Protein AF-A0A4Q0Y025-F1 (afdb_monomer)

Structure (mmCIF, N/CA/C/O backbone):
data_AF-A0A4Q0Y025-F1
#
_entry.id   AF-A0A4Q0Y025-F1
#
loop_
_atom_site.group_PDB
_atom_site.id
_atom_site.type_symbol
_atom_site.label_atom_id
_atom_site.label_alt_id
_atom_site.label_comp_id
_atom_site.label_asym_id
_atom_site.label_entity_id
_atom_site.label_seq_id
_atom_site.pdbx_PDB_ins_code
_atom_site.Cartn_x
_atom_site.Cartn_y
_atom_site.Cartn_z
_atom_site.occupancy
_atom_site.B_iso_or_equiv
_atom_site.auth_seq_id
_atom_site.auth_comp_id
_atom_site.auth_asym_id
_atom_site.auth_atom_id
_atom_site.pdbx_PDB_model_num
ATOM 1 N N . MET A 1 1 ? -7.630 -17.809 8.563 1.00 56.00 1 MET A N 1
ATOM 2 C CA . MET A 1 1 ? -7.027 -16.938 7.527 1.00 56.00 1 MET A CA 1
ATOM 3 C C . MET A 1 1 ? -6.961 -15.489 7.991 1.00 56.00 1 MET A C 1
ATOM 5 O O . MET A 1 1 ? -6.012 -14.802 7.654 1.00 56.00 1 MET A O 1
ATOM 9 N N . LEU A 1 2 ? -7.905 -15.050 8.826 1.00 65.50 2 LEU A N 1
ATOM 10 C CA . LEU A 1 2 ? -7.822 -13.798 9.572 1.00 65.50 2 LEU A CA 1
ATOM 11 C C . LEU A 1 2 ? -7.308 -14.093 10.988 1.00 65.50 2 LEU A C 1
ATOM 13 O O . LEU A 1 2 ? -7.718 -15.074 11.602 1.00 65.50 2 LEU A O 1
ATOM 17 N N . GLU A 1 3 ? -6.384 -13.278 11.501 1.00 69.81 3 GLU A N 1
ATOM 18 C CA . GLU A 1 3 ? -5.838 -13.456 12.857 1.00 69.81 3 GLU A CA 1
ATOM 19 C C . GLU A 1 3 ? -6.866 -13.120 13.945 1.00 69.81 3 GLU A C 1
ATOM 21 O O . GLU A 1 3 ? -6.663 -13.458 15.105 1.00 69.81 3 GLU A O 1
ATOM 26 N N . ILE A 1 4 ? -7.961 -12.445 13.615 1.00 68.19 4 ILE A N 1
ATOM 27 C CA . ILE A 1 4 ? -9.029 -12.141 14.563 1.00 68.19 4 ILE A CA 1
ATOM 28 C C . ILE A 1 4 ? -9.888 -13.409 14.699 1.00 68.19 4 ILE A C 1
ATOM 30 O O . ILE A 1 4 ? -10.658 -13.730 13.804 1.00 68.19 4 ILE A O 1
ATOM 34 N N . GLY A 1 5 ? -9.719 -14.171 15.782 1.00 63.09 5 GLY A N 1
ATOM 35 C CA . GLY A 1 5 ? -10.398 -15.453 16.014 1.00 63.09 5 GLY A CA 1
ATOM 36 C C . GLY A 1 5 ? -10.577 -15.754 17.505 1.00 63.09 5 GLY A C 1
ATOM 37 O O . GLY A 1 5 ? -10.017 -15.039 18.341 1.00 63.09 5 GLY A O 1
ATOM 38 N N . LYS A 1 6 ? -11.399 -16.774 17.820 1.00 55.12 6 LYS A N 1
ATOM 39 C CA . LYS A 1 6 ? -11.866 -17.121 19.181 1.00 55.12 6 LYS A CA 1
ATOM 40 C C . LYS A 1 6 ? -10.708 -17.105 20.195 1.00 55.12 6 LYS A C 1
ATOM 42 O O . LYS A 1 6 ? -9.623 -17.587 19.897 1.00 55.12 6 LYS A O 1
ATOM 47 N N . ASP A 1 7 ? -10.974 -16.504 21.355 1.00 65.75 7 ASP A N 1
ATOM 48 C CA . ASP A 1 7 ? -10.075 -16.304 22.510 1.00 65.75 7 ASP A CA 1
ATOM 49 C C . ASP A 1 7 ? -9.177 -15.052 22.498 1.00 65.75 7 ASP A C 1
ATOM 51 O O . ASP A 1 7 ? -8.454 -14.798 23.465 1.00 65.75 7 ASP A O 1
ATOM 55 N N . LYS A 1 8 ? -9.255 -14.199 21.468 1.00 80.50 8 LYS A N 1
ATOM 56 C CA . LYS A 1 8 ? -8.537 -12.912 21.456 1.00 80.50 8 LYS A CA 1
ATOM 57 C C . LYS A 1 8 ? -9.371 -11.782 22.058 1.00 80.50 8 LYS A C 1
ATOM 59 O O . LYS A 1 8 ? -10.561 -11.649 21.787 1.00 80.50 8 LYS A O 1
ATOM 64 N N . GLN A 1 9 ? -8.728 -10.927 22.856 1.00 86.00 9 GLN A N 1
ATOM 65 C CA . GLN A 1 9 ? -9.350 -9.693 23.336 1.00 86.00 9 GLN A CA 1
ATOM 66 C C . GLN A 1 9 ? -9.379 -8.668 22.201 1.00 86.00 9 GLN A C 1
ATOM 68 O O . GLN A 1 9 ? -8.329 -8.227 21.722 1.00 86.00 9 GLN A O 1
ATOM 73 N N . LEU A 1 10 ? -10.592 -8.325 21.772 1.00 93.88 10 LEU A N 1
ATOM 74 C CA . LEU A 1 10 ? -10.840 -7.343 20.726 1.00 93.88 10 LEU A CA 1
ATOM 75 C C . LEU A 1 10 ? -11.206 -6.002 21.346 1.00 93.88 10 LEU A C 1
ATOM 77 O O . LEU A 1 10 ? -11.889 -5.931 22.372 1.00 93.88 10 LEU A O 1
ATOM 81 N N . TYR A 1 11 ? -10.731 -4.951 20.700 1.00 96.19 11 TYR A N 1
ATOM 82 C CA . TYR A 1 11 ? -10.928 -3.573 21.096 1.00 96.19 11 TYR A CA 1
ATOM 83 C C . TYR A 1 11 ? -11.434 -2.772 19.902 1.00 96.19 11 TYR A C 1
ATOM 85 O O . TYR A 1 11 ? -11.237 -3.177 18.764 1.00 96.19 11 TYR A O 1
ATOM 93 N N . THR A 1 12 ? -12.039 -1.624 20.149 1.00 96.75 12 THR A N 1
ATOM 94 C CA . THR A 1 12 ? -12.354 -0.615 19.130 1.00 96.75 12 THR A CA 1
ATOM 95 C C . THR A 1 12 ? -12.202 0.770 19.740 1.00 96.75 12 THR A C 1
ATOM 97 O O . THR A 1 12 ? -11.895 0.888 20.927 1.00 96.75 12 THR A O 1
ATOM 100 N N . ILE A 1 13 ? -12.413 1.811 18.946 1.00 95.44 13 ILE A N 1
ATOM 101 C CA . ILE A 1 13 ? -12.433 3.192 19.414 1.00 95.44 13 ILE A CA 1
ATOM 102 C C . ILE A 1 13 ? -13.889 3.648 19.518 1.00 95.44 13 ILE A C 1
ATOM 104 O O . ILE A 1 13 ? -14.585 3.716 18.512 1.00 95.44 13 ILE A O 1
ATOM 108 N N . LYS A 1 14 ? -14.354 3.978 20.725 1.00 93.25 14 LYS A N 1
ATOM 109 C CA . LYS A 1 14 ? -15.629 4.688 20.932 1.00 93.25 14 LYS A CA 1
ATOM 110 C C . LYS A 1 14 ? -15.349 5.921 21.778 1.00 93.25 14 LYS A C 1
ATOM 112 O O . LYS A 1 14 ? -14.612 5.821 22.759 1.00 93.25 14 LYS A O 1
ATOM 117 N N . ASN A 1 15 ? -15.916 7.068 21.400 1.00 88.94 15 ASN A N 1
ATOM 118 C CA . ASN A 1 15 ? -15.679 8.355 22.069 1.00 88.94 15 ASN A CA 1
ATOM 119 C C . ASN A 1 15 ? -14.176 8.625 22.280 1.00 88.94 15 ASN A C 1
ATOM 121 O O . ASN A 1 15 ? -13.740 8.879 23.402 1.00 88.94 15 ASN A O 1
ATOM 125 N N . GLU A 1 16 ? -13.391 8.458 21.208 1.00 87.19 16 GLU A N 1
ATOM 126 C CA . GLU A 1 16 ? -11.939 8.701 21.183 1.00 87.19 16 GLU A CA 1
ATOM 127 C C . GLU A 1 16 ? -11.124 7.870 22.187 1.00 87.19 16 GLU A C 1
ATOM 129 O O . GLU A 1 16 ? -10.024 8.255 22.572 1.00 87.19 16 GLU A O 1
ATOM 134 N N . LYS A 1 17 ? -11.639 6.717 22.630 1.00 95.19 17 LYS A N 1
ATOM 135 C CA . LYS A 1 17 ? -10.930 5.821 23.551 1.00 95.19 17 LYS A CA 1
ATOM 136 C C . LYS A 1 17 ? -10.943 4.387 23.066 1.00 95.19 17 LYS A C 1
ATOM 138 O O . LYS A 1 17 ? -11.978 3.881 22.633 1.00 95.19 17 LYS A O 1
ATOM 143 N N . ILE A 1 18 ? -9.808 3.709 23.215 1.00 95.56 18 ILE A N 1
ATOM 144 C CA . ILE A 1 18 ? -9.700 2.271 22.994 1.00 95.56 18 ILE A CA 1
ATOM 145 C C . ILE A 1 18 ? -10.442 1.554 24.118 1.00 95.56 18 ILE A C 1
ATOM 147 O O . ILE A 1 18 ? -10.004 1.518 25.271 1.00 95.56 18 ILE A O 1
ATOM 151 N N . ILE A 1 19 ? -11.555 0.928 23.762 1.00 95.94 19 ILE A N 1
ATOM 152 C CA . ILE A 1 19 ? -12.384 0.142 24.668 1.00 95.94 19 ILE A CA 1
ATOM 153 C C . ILE A 1 19 ? -12.452 -1.305 24.199 1.00 95.94 19 ILE A C 1
ATOM 155 O O . ILE A 1 19 ? -12.257 -1.602 23.023 1.00 95.94 19 ILE A O 1
ATOM 159 N N . LYS A 1 20 ? -12.711 -2.225 25.126 1.00 95.69 20 LYS A N 1
ATOM 160 C CA . LYS A 1 20 ? -12.963 -3.627 24.786 1.00 95.69 20 LYS A CA 1
ATOM 161 C C . LYS A 1 20 ? -14.331 -3.740 24.101 1.00 95.69 20 LYS A C 1
ATOM 163 O O . LYS A 1 20 ? -15.263 -3.073 24.540 1.00 95.69 20 LYS A O 1
ATOM 168 N N . LEU A 1 21 ? -14.437 -4.587 23.076 1.00 95.06 21 LEU A N 1
ATOM 169 C CA . LEU A 1 21 ? -15.723 -4.888 22.440 1.00 95.06 21 LEU A CA 1
ATOM 170 C C . LEU A 1 21 ? -16.690 -5.548 23.431 1.00 95.06 21 LEU A C 1
ATOM 172 O O . LEU A 1 21 ? -16.280 -6.410 24.220 1.00 95.06 21 LEU A O 1
ATOM 176 N N . ASP A 1 22 ? -17.957 -5.144 23.362 1.00 93.50 22 ASP A N 1
ATOM 177 C CA . ASP A 1 22 ? -19.066 -5.805 24.049 1.00 93.50 22 ASP A CA 1
ATOM 178 C C . ASP A 1 22 ? -19.589 -7.016 23.249 1.00 93.50 22 ASP A C 1
ATOM 180 O O . ASP A 1 22 ? -19.071 -7.351 22.182 1.00 93.50 22 ASP A O 1
ATOM 184 N N . GLU A 1 23 ? -20.573 -7.738 23.790 1.00 91.31 23 GLU A N 1
ATOM 185 C CA . GLU A 1 23 ? -21.104 -8.951 23.150 1.00 91.31 23 GLU A CA 1
ATOM 186 C C . GLU A 1 23 ? -21.765 -8.667 21.795 1.00 91.31 23 GLU A C 1
ATOM 188 O O . GLU A 1 23 ? -21.561 -9.433 20.852 1.00 91.31 23 GLU A O 1
ATOM 193 N N . ASN A 1 24 ? -22.466 -7.538 21.666 1.00 91.50 24 ASN A N 1
ATOM 194 C CA . ASN A 1 24 ? -23.131 -7.152 20.423 1.00 91.50 24 ASN A CA 1
ATOM 195 C C . ASN A 1 24 ? -22.101 -6.825 19.334 1.00 91.50 24 ASN A C 1
ATOM 197 O O . ASN A 1 24 ? -22.197 -7.321 18.209 1.00 91.50 24 ASN A O 1
ATOM 201 N N . ASP A 1 25 ? -21.072 -6.045 19.677 1.00 92.88 25 ASP A N 1
ATOM 202 C CA . ASP A 1 25 ? -19.962 -5.743 18.775 1.00 92.88 25 ASP A CA 1
ATOM 203 C C . ASP A 1 25 ? -19.248 -7.031 18.325 1.00 92.88 25 ASP A C 1
ATOM 205 O O . ASP A 1 25 ? -18.896 -7.193 17.153 1.00 92.88 25 ASP A O 1
ATOM 209 N N . LEU A 1 26 ? -19.025 -7.972 19.250 1.00 91.94 26 LEU A N 1
ATOM 210 C CA . LEU A 1 26 ? -18.376 -9.248 18.946 1.00 91.94 26 LEU A CA 1
ATOM 211 C C . LEU A 1 26 ? -19.183 -10.083 17.949 1.00 91.94 26 LEU A C 1
ATOM 213 O O . LEU A 1 26 ? -18.583 -10.728 17.085 1.00 91.94 26 LEU A O 1
ATOM 217 N N . ASP A 1 27 ? -20.508 -10.088 18.051 1.00 89.94 27 ASP A N 1
ATOM 218 C CA . ASP A 1 27 ? -21.367 -10.805 17.111 1.00 89.94 27 ASP A CA 1
ATOM 219 C C . ASP A 1 27 ? -21.352 -10.163 15.719 1.00 89.94 27 ASP A C 1
ATOM 221 O O . ASP A 1 27 ? -21.157 -10.885 14.735 1.00 89.94 27 ASP A O 1
ATOM 225 N N . LYS A 1 28 ? -21.388 -8.823 15.633 1.00 90.50 28 LYS A N 1
ATOM 226 C CA . LYS A 1 28 ? -21.221 -8.091 14.361 1.00 90.50 28 LYS A CA 1
ATOM 227 C C . LYS A 1 28 ? -19.889 -8.438 13.686 1.00 90.50 28 LYS A C 1
ATOM 229 O O . LYS A 1 28 ? -19.837 -8.726 12.491 1.00 90.50 28 LYS A O 1
ATOM 234 N N . ILE A 1 29 ? -18.795 -8.497 14.450 1.00 91.75 29 ILE A N 1
ATOM 235 C CA . ILE A 1 29 ? -17.479 -8.868 13.907 1.00 91.75 29 ILE A CA 1
ATOM 236 C C . ILE A 1 29 ? -17.437 -10.316 13.422 1.00 91.75 29 ILE A C 1
ATOM 238 O O . ILE A 1 29 ? -16.873 -10.574 12.360 1.00 91.75 29 ILE A O 1
ATOM 242 N N . LYS A 1 30 ? -18.040 -11.271 14.137 1.00 90.19 30 LYS A N 1
ATOM 243 C CA . LYS A 1 30 ? -18.100 -12.668 13.665 1.00 90.19 30 LYS A CA 1
ATOM 244 C C . LYS A 1 30 ? -18.821 -12.778 12.324 1.00 90.19 30 LYS A C 1
ATOM 246 O O . LYS A 1 30 ? -18.371 -13.531 11.461 1.00 90.19 30 LYS A O 1
ATOM 251 N N . GLU A 1 31 ? -19.916 -12.043 12.152 1.00 89.56 31 GLU A N 1
ATOM 252 C CA . GLU A 1 31 ? -20.655 -12.006 10.893 1.00 89.56 31 GLU A CA 1
ATOM 253 C C . GLU A 1 31 ? -19.780 -11.482 9.750 1.00 89.56 31 GLU A C 1
ATOM 255 O O . GLU A 1 31 ? -19.661 -12.130 8.708 1.00 89.56 31 GLU A O 1
ATOM 260 N N . ILE A 1 32 ? -19.085 -10.369 9.981 1.00 90.38 32 ILE A N 1
ATOM 261 C CA . ILE A 1 32 ? -18.198 -9.760 8.988 1.00 90.38 32 ILE A CA 1
ATOM 262 C C . ILE A 1 32 ? -17.055 -10.697 8.610 1.00 90.38 32 ILE A C 1
ATOM 264 O O . ILE A 1 32 ? -16.809 -10.930 7.427 1.00 90.38 32 ILE A O 1
ATOM 268 N N . LEU A 1 33 ? -16.378 -11.285 9.598 1.00 90.44 33 LEU A N 1
ATOM 269 C CA . LEU A 1 33 ? -15.285 -12.226 9.355 1.00 90.44 33 LEU A CA 1
ATOM 270 C C . LEU A 1 33 ? -15.759 -13.433 8.537 1.00 90.44 33 LEU A C 1
ATOM 272 O O . LEU A 1 33 ? -15.054 -13.858 7.625 1.00 90.44 33 LEU A O 1
ATOM 276 N N . LYS A 1 34 ? -16.972 -13.939 8.794 1.00 90.19 34 LYS A N 1
ATOM 277 C CA . LYS A 1 34 ? -17.570 -15.022 8.002 1.00 90.19 34 LYS A CA 1
ATOM 278 C C . LYS A 1 34 ? -17.776 -14.612 6.541 1.00 90.19 34 LYS A C 1
ATOM 280 O O . LYS A 1 34 ? -17.520 -15.413 5.646 1.00 90.19 34 LYS A O 1
ATOM 285 N N . LYS A 1 35 ? -18.218 -13.379 6.278 1.00 89.81 35 LYS A N 1
ATOM 286 C CA . LYS A 1 35 ? -18.385 -12.859 4.909 1.00 89.81 35 LYS A CA 1
ATOM 287 C C . LYS A 1 35 ? -17.043 -12.704 4.196 1.00 89.81 35 LYS A C 1
ATOM 289 O O . LYS A 1 35 ? -16.918 -13.148 3.057 1.00 89.81 35 LYS A O 1
ATOM 294 N N . PHE A 1 36 ? -16.022 -12.191 4.887 1.00 89.38 36 PHE A N 1
ATOM 295 C CA . PHE A 1 36 ? -14.653 -12.167 4.366 1.00 89.38 36 PHE A CA 1
ATOM 296 C C . PHE A 1 36 ? -14.146 -13.565 4.012 1.00 89.38 36 PHE A C 1
ATOM 298 O O . PHE A 1 36 ? -13.565 -13.743 2.947 1.00 89.38 36 PHE A O 1
ATOM 305 N N . GLU A 1 37 ? -14.351 -14.556 4.882 1.00 89.25 37 GLU A N 1
ATOM 306 C CA . GLU A 1 37 ? -13.925 -15.936 4.626 1.00 89.25 37 GLU A CA 1
ATOM 307 C C . GLU A 1 37 ? -14.607 -16.530 3.390 1.00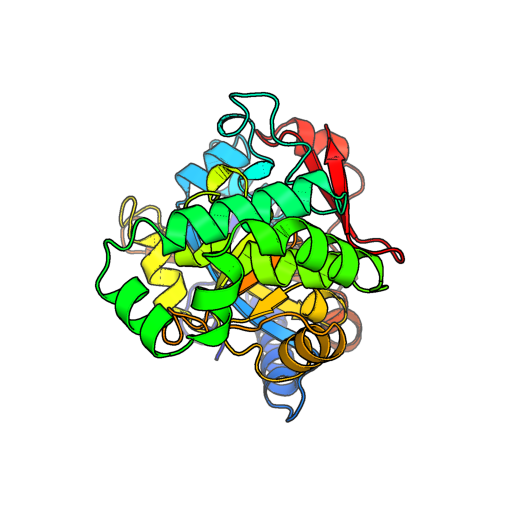 89.25 37 GLU A C 1
ATOM 309 O O . GLU A 1 37 ? -13.934 -17.161 2.577 1.00 89.25 37 GLU A O 1
ATOM 314 N N . ILE A 1 38 ? -15.912 -16.289 3.217 1.00 90.00 38 ILE A N 1
ATOM 315 C CA . ILE A 1 38 ? -16.660 -16.723 2.030 1.00 90.00 38 ILE A CA 1
ATOM 316 C C . ILE A 1 38 ? -16.075 -16.080 0.769 1.00 90.00 38 ILE A C 1
ATOM 318 O O . ILE A 1 38 ? -15.723 -16.795 -0.168 1.00 90.00 38 ILE A O 1
ATOM 322 N N . GLU A 1 39 ? -15.931 -14.757 0.748 1.00 89.25 39 GLU A N 1
ATOM 323 C CA . GLU A 1 39 ? -15.446 -14.027 -0.427 1.00 89.25 39 GLU A CA 1
ATOM 324 C C . GLU A 1 39 ? -14.002 -14.409 -0.783 1.00 89.25 39 GLU A C 1
ATOM 326 O O . GLU A 1 39 ? -13.695 -14.688 -1.938 1.00 89.25 39 GLU A O 1
ATOM 331 N N . LEU A 1 40 ? -13.126 -14.542 0.215 1.00 87.69 40 LEU A N 1
ATOM 332 C CA . LEU A 1 40 ? -11.735 -14.961 0.025 1.00 87.69 40 LEU A CA 1
ATOM 333 C C . LEU A 1 40 ? -11.579 -16.419 -0.427 1.00 87.69 40 LEU A C 1
ATOM 335 O O . LEU A 1 40 ? -10.521 -16.778 -0.943 1.00 87.69 40 LEU A O 1
ATOM 339 N N . SER A 1 41 ? -12.591 -17.262 -0.204 1.00 87.44 41 SER A N 1
ATOM 340 C CA . SER A 1 41 ? -12.579 -18.673 -0.614 1.00 87.44 41 SER A CA 1
ATOM 341 C C . SER A 1 41 ? -12.978 -18.897 -2.076 1.00 87.44 41 SER A C 1
ATOM 343 O O . SER A 1 41 ? -12.848 -20.016 -2.576 1.00 87.44 41 SER A O 1
ATOM 345 N N . GLN A 1 42 ? -13.461 -17.859 -2.764 1.00 87.12 42 GLN A N 1
ATOM 346 C CA . GLN A 1 42 ? -13.825 -17.947 -4.175 1.00 87.12 42 GLN A CA 1
ATOM 347 C C . GLN A 1 42 ? -12.596 -18.204 -5.057 1.00 87.12 42 GLN A C 1
ATOM 349 O O . GLN A 1 42 ? -11.475 -17.835 -4.718 1.00 87.12 42 GLN A O 1
ATOM 354 N N . GLU A 1 43 ? -12.807 -18.806 -6.232 1.00 81.38 43 GLU A N 1
ATOM 355 C CA . GLU A 1 43 ? -11.728 -19.082 -7.195 1.00 81.38 43 GLU A CA 1
ATOM 356 C C . GLU A 1 43 ? -11.075 -17.791 -7.722 1.00 81.38 43 GLU A C 1
ATOM 358 O O . GLU A 1 43 ? -9.868 -17.742 -7.950 1.00 81.38 43 GLU A O 1
ATOM 363 N N . ASN A 1 44 ? -11.873 -16.730 -7.880 1.00 77.62 44 ASN A N 1
ATOM 364 C CA . ASN A 1 44 ? -11.436 -15.411 -8.333 1.00 77.62 44 ASN A CA 1
ATOM 365 C C . ASN A 1 44 ? -11.983 -14.327 -7.394 1.00 77.62 44 ASN A C 1
ATOM 367 O O . ASN A 1 44 ? -12.907 -13.607 -7.782 1.00 77.62 44 ASN A O 1
ATOM 371 N N . PRO A 1 45 ? -11.438 -14.210 -6.172 1.00 81.81 45 PRO A N 1
ATOM 372 C CA . PRO A 1 45 ? -11.992 -13.328 -5.156 1.00 81.81 45 PRO A CA 1
ATOM 373 C C . PRO A 1 45 ? -11.943 -11.870 -5.628 1.00 81.81 45 PRO A C 1
ATOM 375 O O . PRO A 1 45 ? -10.961 -11.421 -6.237 1.00 81.81 45 PRO A O 1
ATOM 378 N N . ALA A 1 46 ? -13.011 -11.115 -5.366 1.00 84.56 46 ALA A N 1
ATOM 379 C CA . ALA A 1 46 ? -13.069 -9.691 -5.691 1.00 84.56 46 ALA A CA 1
ATOM 380 C C . ALA A 1 46 ? -12.204 -8.844 -4.747 1.00 84.56 46 ALA A C 1
ATOM 382 O O . ALA A 1 46 ? -11.878 -7.699 -5.078 1.00 84.56 46 ALA A O 1
ATOM 383 N N . LEU A 1 47 ? -11.797 -9.425 -3.614 1.00 88.94 47 LEU A N 1
ATOM 384 C CA . LEU A 1 47 ? -10.964 -8.793 -2.605 1.00 88.94 47 LEU A CA 1
ATOM 385 C C . LEU A 1 47 ? -9.694 -9.583 -2.299 1.00 88.94 47 LEU A C 1
ATOM 387 O O . LEU A 1 47 ? -9.591 -10.790 -2.513 1.00 88.94 47 LEU A O 1
ATOM 391 N N . LYS A 1 48 ? -8.716 -8.878 -1.740 1.00 88.50 48 LYS A N 1
ATOM 392 C CA . LYS A 1 48 ? -7.453 -9.443 -1.289 1.00 88.50 48 LYS A CA 1
ATOM 393 C C . LYS A 1 48 ? -7.137 -8.968 0.115 1.00 88.50 48 LYS A C 1
ATOM 395 O O . LYS A 1 48 ? -7.125 -7.766 0.358 1.00 88.50 48 LYS A O 1
ATOM 400 N N . PHE A 1 49 ? -6.849 -9.906 1.015 1.00 91.25 49 PHE A N 1
ATOM 401 C CA . PHE A 1 49 ? -6.427 -9.597 2.378 1.00 91.25 49 PHE A CA 1
ATOM 402 C C . PHE A 1 49 ? -4.906 -9.552 2.479 1.00 91.25 49 PHE A C 1
ATOM 404 O O . PHE A 1 49 ? -4.208 -10.404 1.925 1.00 91.25 49 PHE A O 1
ATOM 411 N N . LEU A 1 50 ? -4.392 -8.542 3.167 1.00 92.44 50 LEU A N 1
ATOM 412 C CA . LEU A 1 50 ? -2.981 -8.200 3.174 1.00 92.44 50 LEU A CA 1
ATOM 413 C C . LEU A 1 50 ? -2.577 -7.644 4.549 1.00 92.44 50 LEU A C 1
ATOM 415 O O . LEU A 1 50 ? -3.398 -7.202 5.357 1.00 92.44 50 LEU A O 1
ATOM 419 N N . TYR A 1 51 ? -1.275 -7.681 4.817 1.00 93.88 51 TYR A N 1
ATOM 420 C CA . TYR A 1 51 ? -0.698 -7.291 6.097 1.00 93.88 51 TYR A CA 1
ATOM 421 C C . TYR A 1 51 ? 0.479 -6.346 5.918 1.00 93.88 51 TYR A C 1
ATOM 423 O O . TYR A 1 51 ? 1.287 -6.499 5.001 1.00 93.88 51 TYR A O 1
ATOM 431 N N . ARG A 1 52 ? 0.645 -5.420 6.858 1.00 92.75 52 ARG A N 1
ATOM 432 C CA . ARG A 1 52 ? 1.822 -4.549 6.922 1.00 92.75 52 ARG A CA 1
ATOM 433 C C . ARG A 1 52 ? 2.276 -4.395 8.356 1.00 92.75 52 ARG A C 1
ATOM 435 O O . ARG A 1 52 ? 1.495 -3.982 9.205 1.00 92.75 52 ARG A O 1
ATOM 442 N N . GLY A 1 53 ? 3.526 -4.752 8.623 1.00 92.12 53 GLY A N 1
ATOM 443 C CA . GLY A 1 53 ? 4.160 -4.451 9.898 1.00 92.12 53 GLY A CA 1
ATOM 444 C C . GLY A 1 53 ? 4.822 -3.088 9.841 1.00 92.12 53 GLY A C 1
ATOM 445 O O . GLY A 1 53 ? 5.464 -2.759 8.846 1.00 92.12 53 GLY A O 1
ATOM 446 N N . GLU A 1 54 ? 4.678 -2.316 10.907 1.00 90.31 54 GLU A N 1
ATOM 447 C CA . GLU A 1 54 ? 5.303 -1.005 11.036 1.00 90.31 54 GLU A CA 1
ATOM 448 C C . GLU A 1 54 ? 5.638 -0.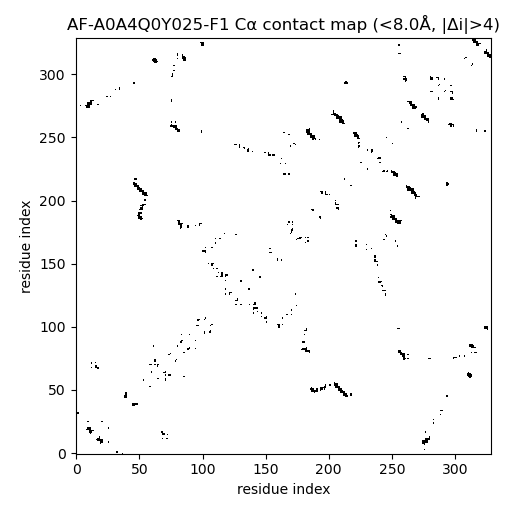737 12.508 1.00 90.31 54 GLU A C 1
ATOM 450 O O . GLU A 1 54 ? 5.220 -1.463 13.419 1.00 90.31 54 GLU A O 1
ATOM 455 N N . ASN A 1 55 ? 6.437 0.296 12.737 1.00 89.19 55 ASN A N 1
ATOM 456 C CA . ASN A 1 55 ? 6.751 0.777 14.070 1.00 89.19 55 ASN A CA 1
ATOM 457 C C . ASN A 1 55 ? 5.704 1.789 14.561 1.00 89.19 55 ASN A C 1
ATOM 459 O O . ASN A 1 55 ? 5.414 2.772 13.879 1.00 89.19 55 ASN A O 1
ATOM 463 N N . LEU A 1 56 ? 5.191 1.589 15.778 1.00 91.44 56 LEU A N 1
ATOM 464 C CA . LEU A 1 56 ? 4.196 2.481 16.376 1.00 91.44 56 LEU A CA 1
ATOM 465 C C . LEU A 1 56 ? 4.687 3.931 16.502 1.00 91.44 56 LEU A C 1
ATOM 467 O O . LEU A 1 56 ? 3.934 4.850 16.202 1.00 91.44 56 LEU A O 1
ATOM 471 N N . GLU A 1 57 ? 5.931 4.149 16.928 1.00 90.56 57 GLU A N 1
ATOM 472 C CA . GLU A 1 57 ? 6.481 5.501 17.112 1.00 90.56 57 GLU A CA 1
ATOM 473 C C . GLU A 1 57 ? 6.650 6.226 15.775 1.00 90.56 57 GLU A C 1
ATOM 475 O O . GLU A 1 57 ? 6.419 7.429 15.685 1.00 90.56 57 GLU A O 1
ATOM 480 N N . LYS A 1 58 ? 6.958 5.492 14.701 1.00 89.44 58 LYS A N 1
ATOM 481 C CA . LYS A 1 58 ? 6.959 6.053 13.346 1.00 89.44 58 LYS A CA 1
ATOM 482 C C . LYS A 1 58 ? 5.555 6.481 12.914 1.00 89.44 58 LYS A C 1
ATOM 484 O O . LYS A 1 58 ? 5.414 7.552 12.333 1.00 89.44 58 LYS A O 1
ATOM 489 N N . ILE A 1 59 ? 4.521 5.688 13.212 1.00 93.00 59 ILE A N 1
ATOM 490 C CA . ILE A 1 59 ? 3.129 6.076 12.927 1.00 93.00 59 ILE A CA 1
ATOM 491 C C . ILE A 1 59 ? 2.704 7.287 13.759 1.00 93.00 59 ILE A C 1
ATOM 493 O O . ILE A 1 59 ? 2.171 8.234 13.189 1.00 93.00 59 ILE A O 1
ATOM 497 N N . LYS A 1 60 ? 3.001 7.306 15.064 1.00 94.00 60 LYS A N 1
ATOM 498 C CA . LYS A 1 60 ? 2.761 8.473 15.929 1.00 94.00 60 LYS A CA 1
ATOM 499 C C . LYS A 1 60 ? 3.423 9.731 15.385 1.00 94.00 60 LYS A C 1
ATOM 501 O O . LYS A 1 60 ? 2.793 10.775 15.278 1.00 94.00 60 LYS A O 1
ATOM 506 N N . SER A 1 61 ? 4.686 9.610 14.979 1.00 92.88 61 SER A N 1
ATOM 507 C CA . SER A 1 61 ? 5.431 10.711 14.378 1.00 92.88 61 SER A CA 1
ATOM 508 C C . SER A 1 61 ? 4.781 11.191 13.081 1.00 92.88 61 SER A C 1
ATOM 510 O O . SER A 1 61 ? 4.595 12.391 12.923 1.00 92.88 61 SER A O 1
ATOM 512 N N . LYS A 1 62 ? 4.365 10.291 12.181 1.00 93.44 62 LYS A N 1
ATOM 513 C CA . LYS A 1 62 ? 3.639 10.661 10.953 1.00 93.44 62 LYS A CA 1
ATOM 514 C C . LYS A 1 62 ? 2.320 11.380 11.242 1.00 93.44 62 LYS A C 1
ATOM 516 O O . LYS A 1 62 ? 2.023 12.378 10.599 1.00 93.44 62 LYS A O 1
ATOM 521 N N . LEU A 1 63 ? 1.553 10.898 12.215 1.00 95.25 63 LEU A N 1
ATOM 522 C CA . LEU A 1 63 ? 0.228 11.425 12.562 1.00 95.25 63 LEU A CA 1
ATOM 523 C C . LEU A 1 63 ? 0.261 12.598 13.550 1.00 95.25 63 LEU A C 1
ATOM 525 O O . LEU A 1 63 ? -0.799 13.115 13.901 1.00 95.25 63 LEU A O 1
ATOM 529 N N . ASN A 1 64 ? 1.461 13.011 13.975 1.00 95.62 64 ASN A N 1
ATOM 530 C CA . ASN A 1 64 ? 1.672 14.027 15.002 1.00 95.62 64 ASN A CA 1
ATOM 531 C C . ASN A 1 64 ? 0.809 13.765 16.251 1.00 95.62 64 ASN A C 1
ATOM 533 O O . ASN A 1 64 ? 0.071 14.630 16.711 1.00 95.62 64 ASN A O 1
ATOM 537 N N . SER A 1 65 ? 0.845 12.528 16.747 1.00 94.75 65 SER A N 1
ATOM 538 C CA . SER A 1 65 ? 0.009 12.074 17.856 1.00 94.75 65 SER A CA 1
ATOM 539 C C . SER A 1 65 ? 0.851 11.635 19.049 1.00 94.75 65 SER A C 1
ATOM 541 O O . SER A 1 65 ? 1.949 11.089 18.907 1.00 94.75 65 SER A O 1
ATOM 543 N N . SER A 1 66 ? 0.324 11.860 20.253 1.00 89.75 66 SER A N 1
ATOM 544 C CA . SER A 1 66 ? 1.035 11.560 21.508 1.00 89.75 66 SER A CA 1
ATOM 545 C C . SER A 1 66 ? 0.516 10.292 22.197 1.00 89.75 66 SER A C 1
ATOM 547 O O . SER A 1 66 ? 1.292 9.527 22.780 1.00 89.75 66 SER A O 1
ATOM 549 N N . GLY A 1 67 ? -0.790 10.029 22.087 1.00 92.50 67 GLY A N 1
ATOM 550 C CA . GLY A 1 67 ? -1.483 8.905 22.722 1.00 92.50 67 GLY A CA 1
ATOM 551 C C . GLY A 1 67 ? -1.872 7.794 21.747 1.00 92.50 67 GLY A C 1
ATOM 552 O O . GLY A 1 67 ? -2.006 8.019 20.547 1.00 92.50 67 GLY A O 1
ATOM 553 N N . LEU A 1 68 ? -2.082 6.574 22.258 1.00 93.44 68 LEU A N 1
ATOM 554 C CA . LEU A 1 68 ? -2.538 5.440 21.439 1.00 93.44 68 LEU A CA 1
ATOM 555 C C . LEU A 1 68 ? -3.929 5.678 20.849 1.00 93.44 68 LEU A C 1
ATOM 557 O O . LEU A 1 68 ? -4.138 5.378 19.678 1.00 93.44 68 LEU A O 1
ATOM 561 N N . ASP A 1 69 ? -4.851 6.210 21.653 1.00 95.00 69 ASP A N 1
ATOM 562 C CA . ASP A 1 69 ? -6.238 6.415 21.237 1.00 95.00 69 ASP A CA 1
ATOM 563 C C . ASP A 1 69 ? -6.316 7.377 20.043 1.00 95.00 69 ASP A C 1
ATOM 565 O O . ASP A 1 69 ? -6.816 7.009 18.982 1.00 95.00 69 ASP A O 1
ATOM 569 N N . GLU A 1 70 ? -5.697 8.553 20.181 1.00 95.44 70 GLU A N 1
ATOM 570 C CA . GLU A 1 70 ? -5.561 9.556 19.119 1.00 95.44 70 GLU A CA 1
ATOM 571 C C . GLU A 1 70 ? -4.879 8.973 17.872 1.00 95.44 70 GLU A C 1
ATOM 573 O O . GLU A 1 70 ? -5.354 9.146 16.751 1.00 95.44 70 GLU A O 1
ATOM 578 N N . THR A 1 71 ? -3.779 8.233 18.064 1.00 95.94 71 THR A N 1
ATOM 579 C CA . THR A 1 71 ? -3.025 7.619 16.961 1.00 95.94 71 THR A CA 1
ATOM 580 C C . THR A 1 71 ? -3.908 6.689 16.146 1.00 95.94 71 THR A C 1
ATOM 582 O O . THR A 1 71 ? -3.945 6.794 14.924 1.00 95.94 71 THR A O 1
ATOM 585 N N . PHE A 1 72 ? -4.612 5.762 16.797 1.00 96.00 72 PHE A N 1
ATOM 586 C CA . PHE A 1 72 ? -5.425 4.797 16.067 1.00 96.00 72 PHE A CA 1
ATOM 587 C C . PHE A 1 72 ? -6.711 5.413 15.525 1.00 96.00 72 PHE A C 1
ATOM 589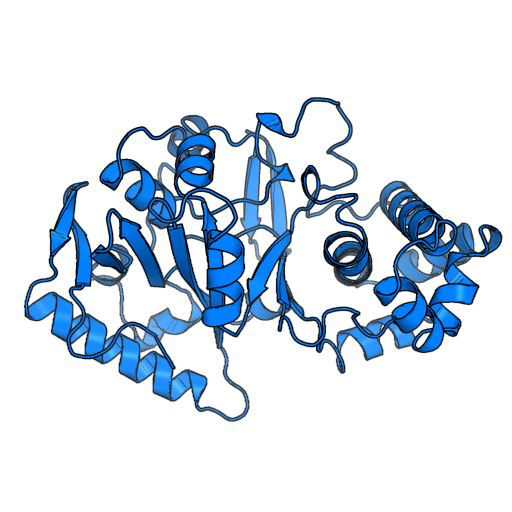 O O . PHE A 1 72 ? -7.148 4.995 14.458 1.00 96.00 72 PHE A O 1
ATOM 596 N N . TYR A 1 73 ? -7.267 6.437 16.177 1.00 94.75 73 TYR A N 1
ATOM 597 C CA . TYR A 1 73 ? -8.372 7.204 15.607 1.00 94.75 73 TYR A CA 1
ATOM 598 C C . TYR A 1 73 ? -7.945 7.842 14.282 1.00 94.75 73 TYR A C 1
ATOM 600 O O . TYR A 1 73 ? -8.553 7.575 13.247 1.00 94.75 73 TYR A O 1
ATOM 608 N N . LYS A 1 74 ? -6.812 8.558 14.277 1.00 95.44 74 LYS A N 1
ATOM 609 C CA . LYS A 1 74 ? -6.222 9.135 13.060 1.00 95.44 74 LYS A CA 1
ATOM 610 C C . LYS A 1 74 ? -5.854 8.068 12.022 1.00 95.44 74 LYS A C 1
ATOM 612 O O . LYS A 1 74 ? -6.049 8.298 10.836 1.00 95.44 74 LYS A O 1
ATOM 617 N N . VAL A 1 75 ? -5.380 6.881 12.417 1.00 95.81 75 VAL A N 1
ATOM 618 C CA . VAL A 1 75 ? -5.168 5.756 11.480 1.00 95.81 75 VAL A CA 1
ATOM 619 C C . VAL A 1 75 ? -6.474 5.336 10.810 1.00 95.81 75 VAL A C 1
ATOM 621 O O . VAL A 1 75 ? -6.496 5.188 9.594 1.00 95.81 75 VAL A O 1
ATOM 624 N N . PHE A 1 76 ? -7.547 5.107 11.571 1.00 95.69 76 PHE A N 1
ATOM 625 C CA . PHE A 1 76 ? -8.812 4.635 11.000 1.00 95.69 76 PHE A CA 1
ATOM 626 C C . PHE A 1 76 ? -9.578 5.721 10.258 1.00 95.69 76 PHE A C 1
ATOM 628 O O . PHE A 1 76 ? -10.431 5.384 9.447 1.00 95.69 76 PHE A O 1
ATOM 635 N N . LYS A 1 77 ? -9.272 6.995 10.513 1.00 94.38 77 LYS A N 1
ATOM 636 C CA . LYS A 1 77 ? -9.891 8.129 9.832 1.00 94.38 77 LYS A CA 1
ATOM 637 C C . LYS A 1 77 ? -9.105 8.600 8.618 1.00 94.38 77 LYS A C 1
ATOM 639 O O . LYS A 1 77 ? -9.691 8.868 7.585 1.00 94.38 77 LYS A O 1
ATOM 644 N N . LEU A 1 78 ? -7.780 8.652 8.697 1.00 94.56 78 LEU A N 1
ATOM 645 C CA . LEU A 1 78 ? -6.934 9.171 7.623 1.00 94.56 78 LEU A CA 1
ATOM 646 C C . LEU A 1 78 ? -6.263 8.045 6.828 1.00 94.56 78 LEU A C 1
ATOM 648 O O . LEU A 1 78 ? -5.982 8.214 5.646 1.00 94.56 78 LEU A O 1
ATOM 652 N N . GLY A 1 79 ? -5.972 6.899 7.434 1.00 94.00 79 GLY A N 1
ATOM 653 C CA . GLY A 1 79 ? -5.156 5.850 6.822 1.00 94.00 79 GLY A CA 1
ATOM 654 C C . GLY A 1 79 ? -3.650 6.145 6.859 1.00 94.00 79 GLY A C 1
ATOM 655 O O . GLY A 1 79 ? -3.195 7.146 7.421 1.00 94.00 79 GLY A O 1
ATOM 656 N N . GLU A 1 80 ? -2.844 5.263 6.262 1.00 91.75 80 GLU A N 1
ATOM 657 C CA . GLU A 1 80 ? -1.379 5.400 6.206 1.00 91.75 80 GLU A CA 1
ATOM 658 C C . GLU A 1 80 ? -0.932 5.906 4.832 1.00 91.75 80 GLU A C 1
ATOM 660 O O . GLU A 1 80 ? -1.324 5.354 3.805 1.00 91.75 80 GLU A O 1
ATOM 665 N N . LYS A 1 81 ? -0.066 6.925 4.803 1.00 91.31 81 LYS A N 1
ATOM 666 C CA . LYS A 1 81 ? 0.496 7.458 3.557 1.00 91.31 81 LYS A CA 1
ATOM 667 C C . LYS A 1 81 ? 1.936 6.976 3.326 1.00 91.31 81 LYS A C 1
ATOM 669 O O . LYS A 1 81 ? 2.655 6.676 4.296 1.00 91.31 81 LYS A O 1
ATOM 674 N N . PRO A 1 82 ? 2.381 6.916 2.054 1.00 88.62 82 PRO A N 1
ATOM 675 C CA . PRO A 1 82 ? 3.765 6.611 1.705 1.00 88.62 82 PRO A CA 1
ATOM 676 C C . PRO A 1 82 ? 4.770 7.564 2.358 1.00 88.62 82 PRO A C 1
ATOM 678 O O . PRO A 1 82 ? 4.443 8.694 2.720 1.00 88.62 82 PRO A O 1
ATOM 681 N N . ASN A 1 83 ? 6.020 7.117 2.502 1.00 84.12 83 ASN A N 1
ATOM 682 C CA . ASN A 1 83 ? 7.067 7.946 3.111 1.00 84.12 83 ASN A CA 1
ATOM 683 C C . ASN A 1 83 ? 7.407 9.180 2.265 1.00 84.12 83 ASN A C 1
ATOM 685 O O . ASN A 1 83 ? 7.881 10.155 2.837 1.00 84.12 83 ASN A O 1
ATOM 689 N N . SER A 1 84 ? 7.140 9.166 0.953 1.00 84.94 84 SER A N 1
ATOM 690 C CA . SER A 1 84 ? 7.317 10.333 0.078 1.00 84.94 84 SER A CA 1
ATOM 691 C C . SER A 1 84 ? 6.484 11.547 0.507 1.00 84.94 84 SER A C 1
ATOM 693 O O . SER A 1 84 ? 6.858 12.676 0.202 1.00 84.94 84 SER A O 1
ATOM 695 N N . LEU A 1 85 ? 5.391 11.320 1.243 1.00 87.12 85 LEU A N 1
ATOM 696 C CA . LEU A 1 85 ? 4.488 12.367 1.722 1.00 87.12 85 LEU A CA 1
ATOM 697 C C . LEU A 1 85 ? 4.778 12.832 3.155 1.00 87.12 85 LEU A C 1
ATOM 699 O O . LEU A 1 85 ? 4.002 13.574 3.747 1.00 87.12 85 LEU A O 1
ATOM 703 N N . PHE A 1 86 ? 5.860 12.361 3.770 1.00 84.94 86 PHE A N 1
ATOM 704 C CA . PHE A 1 86 ? 6.211 12.724 5.140 1.00 84.94 86 PHE A CA 1
ATOM 705 C C . PHE A 1 86 ? 7.146 13.945 5.162 1.00 84.94 86 PHE A C 1
ATOM 707 O O . PHE A 1 86 ? 8.106 14.012 4.406 1.00 84.94 86 PHE A O 1
ATOM 714 N N . ILE A 1 87 ? 6.936 14.913 6.058 1.00 76.38 87 ILE A N 1
ATOM 715 C CA . ILE A 1 87 ? 7.716 16.171 6.053 1.00 76.38 87 ILE A CA 1
ATOM 716 C C . ILE A 1 87 ? 9.228 15.929 6.228 1.00 76.38 87 ILE A C 1
ATOM 718 O O . ILE A 1 87 ? 10.050 16.612 5.618 1.00 76.38 87 ILE A O 1
ATOM 722 N N . SER A 1 88 ? 9.633 14.929 7.019 1.00 65.12 88 SER A N 1
ATOM 723 C CA . SER A 1 88 ? 11.062 14.683 7.280 1.00 65.12 88 SER A CA 1
ATOM 724 C C . SER A 1 88 ? 11.835 14.039 6.114 1.00 65.12 88 SER A C 1
ATOM 726 O O . SER A 1 88 ? 13.063 14.156 6.083 1.00 65.12 88 SER A O 1
ATOM 728 N N . SER A 1 89 ? 11.159 13.411 5.140 1.00 57.59 89 SER A N 1
ATOM 729 C CA . SER A 1 89 ? 11.794 12.896 3.910 1.00 57.59 89 SER A CA 1
ATOM 730 C C . SER A 1 89 ? 12.037 13.998 2.869 1.00 57.59 89 SER A C 1
ATOM 732 O O . SER A 1 89 ? 12.801 13.802 1.924 1.00 57.59 89 SER A O 1
ATOM 734 N N . ASN A 1 90 ? 11.483 15.196 3.081 1.00 53.25 90 ASN A N 1
ATOM 735 C CA . ASN A 1 90 ? 11.430 16.292 2.114 1.00 53.25 90 ASN A CA 1
ATOM 736 C C . ASN A 1 90 ? 12.632 17.258 2.154 1.00 53.25 90 ASN A C 1
ATOM 738 O O . ASN A 1 90 ? 12.516 18.418 1.767 1.00 53.25 90 ASN A O 1
ATOM 742 N N . LYS A 1 91 ? 13.816 16.816 2.600 1.00 51.00 91 LYS A N 1
ATOM 743 C CA . LYS A 1 91 ? 14.973 17.719 2.776 1.00 51.00 91 LYS A CA 1
ATOM 744 C C . LYS A 1 91 ? 15.558 18.313 1.484 1.00 51.00 91 LYS A C 1
ATOM 746 O O . LYS A 1 91 ? 16.414 19.177 1.597 1.00 51.00 91 LYS A O 1
ATOM 751 N N . ASN A 1 92 ? 15.122 17.903 0.288 1.00 48.81 92 ASN A N 1
ATOM 752 C CA . ASN A 1 92 ? 15.579 18.466 -0.990 1.00 48.81 92 ASN A CA 1
ATOM 753 C C . ASN A 1 92 ? 14.451 18.428 -2.040 1.00 48.81 92 ASN A C 1
ATOM 755 O O . ASN A 1 92 ? 13.902 17.350 -2.268 1.00 48.81 92 ASN A O 1
ATOM 759 N N . ASN A 1 93 ? 14.185 19.568 -2.699 1.00 44.50 93 ASN A N 1
ATOM 760 C CA . ASN A 1 93 ? 13.194 19.903 -3.754 1.00 44.50 93 ASN A CA 1
ATOM 761 C C . ASN A 1 93 ? 13.109 18.953 -4.987 1.00 44.50 93 ASN A C 1
ATOM 763 O O . ASN A 1 93 ? 13.026 19.400 -6.122 1.00 44.50 93 ASN A O 1
ATOM 767 N N . SER A 1 94 ? 13.159 17.634 -4.806 1.00 49.94 94 SER A N 1
ATOM 768 C CA . SER A 1 94 ? 13.259 16.622 -5.875 1.00 49.94 94 SER A CA 1
ATOM 769 C C . SER A 1 94 ? 12.094 15.624 -5.890 1.00 49.94 94 SER A C 1
ATOM 771 O O . SER A 1 94 ? 12.212 14.562 -6.499 1.00 49.94 94 SER A O 1
ATOM 773 N N . ASN A 1 95 ? 10.990 15.925 -5.196 1.00 61.09 95 ASN A N 1
ATOM 774 C CA . ASN A 1 95 ? 9.865 14.995 -5.046 1.00 61.09 95 ASN A CA 1
ATOM 775 C C . ASN A 1 95 ? 8.797 15.096 -6.143 1.00 61.09 95 ASN A C 1
ATOM 777 O O . ASN A 1 95 ? 7.983 14.184 -6.249 1.00 61.09 95 ASN A O 1
ATOM 781 N N . GLU A 1 96 ? 8.828 16.114 -7.010 1.00 67.50 96 GLU A N 1
ATOM 782 C CA . GLU A 1 96 ? 7.896 16.194 -8.148 1.00 67.50 96 GLU A CA 1
ATOM 783 C C . GLU A 1 96 ? 8.069 15.028 -9.131 1.00 67.50 96 GLU A C 1
ATOM 785 O O . GLU A 1 96 ? 7.092 14.495 -9.656 1.00 67.50 96 GLU A O 1
ATOM 790 N N . LEU A 1 97 ? 9.311 14.573 -9.323 1.00 75.31 97 LEU A N 1
ATOM 791 C CA . LEU A 1 97 ? 9.613 13.473 -10.236 1.00 75.31 97 LEU A CA 1
ATOM 792 C C . LEU A 1 97 ? 8.957 12.158 -9.791 1.00 75.31 97 LEU A C 1
ATOM 794 O O . LEU A 1 97 ? 8.456 11.403 -10.615 1.00 75.31 97 LEU A O 1
ATOM 798 N N . TYR A 1 98 ? 8.900 11.916 -8.479 1.00 80.94 98 TYR A N 1
ATOM 799 C CA . TYR A 1 98 ? 8.360 10.687 -7.891 1.00 80.94 98 TYR A CA 1
ATOM 800 C C . TYR A 1 98 ? 6.918 10.821 -7.412 1.00 80.94 98 TYR A C 1
ATOM 802 O O . TYR A 1 98 ? 6.470 10.009 -6.601 1.00 80.94 98 TYR A O 1
ATOM 810 N N . ARG A 1 99 ? 6.166 11.815 -7.895 1.00 88.19 99 ARG A N 1
ATOM 811 C CA . ARG A 1 99 ? 4.734 11.874 -7.590 1.00 88.19 99 ARG A CA 1
ATOM 812 C C . ARG A 1 99 ? 4.025 10.627 -8.105 1.00 88.19 99 ARG A C 1
ATOM 814 O O . ARG A 1 99 ? 4.400 10.031 -9.127 1.00 88.19 99 ARG A O 1
ATOM 821 N N . VAL A 1 100 ? 2.962 10.250 -7.400 1.00 87.81 100 VAL A N 1
ATOM 822 C CA . VAL A 1 100 ? 2.173 9.053 -7.721 1.00 87.81 100 VAL A CA 1
ATOM 823 C C . VAL A 1 100 ? 1.607 9.091 -9.146 1.00 87.81 100 VAL A C 1
ATOM 825 O O . VAL A 1 100 ? 1.521 8.053 -9.795 1.00 87.81 100 VAL A O 1
ATOM 828 N N . ASP A 1 101 ? 1.334 10.281 -9.673 1.00 89.38 101 ASP A N 1
ATOM 829 C CA . ASP A 1 101 ? 0.685 10.569 -10.955 1.00 89.38 101 ASP A CA 1
ATOM 830 C C . ASP A 1 101 ? 1.642 11.098 -12.042 1.00 89.38 101 ASP A C 1
ATOM 832 O O . ASP A 1 101 ? 1.271 11.146 -13.213 1.00 89.38 101 ASP A O 1
ATOM 836 N N . CYS A 1 102 ? 2.899 11.412 -11.708 1.00 90.06 102 CYS A N 1
ATOM 837 C CA . CYS A 1 102 ? 3.884 11.891 -12.684 1.00 90.06 102 CYS A CA 1
ATOM 838 C C . CYS A 1 102 ? 4.276 10.790 -13.686 1.00 90.06 102 CYS A C 1
ATOM 840 O O . CYS A 1 102 ? 4.672 9.700 -13.276 1.00 90.06 102 CYS A O 1
ATOM 842 N N . VAL A 1 103 ? 4.169 11.059 -14.992 1.00 92.44 103 VAL A N 1
ATOM 843 C CA . VAL A 1 103 ? 4.509 10.130 -16.095 1.00 92.44 103 VAL A CA 1
ATOM 844 C C . VAL A 1 103 ? 5.248 10.846 -17.238 1.00 92.44 103 VAL A C 1
ATOM 846 O O . VAL A 1 103 ? 5.010 10.563 -18.412 1.00 92.44 103 VAL A O 1
ATOM 849 N N . ASN A 1 104 ? 6.099 11.818 -16.901 1.00 93.25 104 ASN A N 1
ATOM 850 C CA . ASN A 1 104 ? 6.918 12.543 -17.877 1.00 93.25 104 ASN A CA 1
ATOM 851 C C . ASN A 1 104 ? 8.201 11.773 -18.249 1.00 93.25 104 ASN A C 1
ATOM 853 O O . ASN A 1 104 ? 8.599 10.825 -17.570 1.00 93.25 104 ASN A O 1
ATOM 857 N N . ASP A 1 105 ? 8.856 12.193 -19.331 1.00 95.44 105 ASP A N 1
ATOM 858 C CA . ASP A 1 105 ? 10.058 11.530 -19.853 1.00 95.44 105 ASP A CA 1
ATOM 859 C C . ASP A 1 105 ? 11.231 11.581 -18.864 1.00 95.44 105 ASP A C 1
ATOM 861 O O . ASP A 1 105 ? 11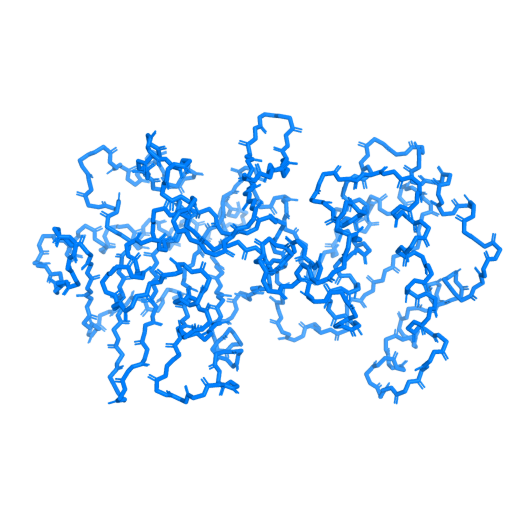.967 10.602 -18.730 1.00 95.44 105 ASP A O 1
ATOM 865 N N . ASP A 1 106 ? 11.367 12.679 -18.113 1.00 94.12 106 ASP A N 1
ATOM 866 C CA . ASP A 1 106 ? 12.404 12.835 -17.086 1.00 94.12 106 ASP A CA 1
ATOM 867 C C . ASP A 1 106 ? 12.300 11.754 -16.001 1.00 94.12 106 ASP A C 1
ATOM 869 O O . ASP A 1 106 ? 13.317 11.216 -15.555 1.00 94.12 106 ASP A O 1
ATOM 873 N N . MET A 1 107 ? 11.078 11.388 -15.601 1.00 92.56 107 MET A N 1
ATOM 874 C CA . MET A 1 107 ? 10.835 10.327 -14.623 1.00 92.56 107 MET A CA 1
ATOM 875 C C . MET A 1 107 ? 11.295 8.974 -15.163 1.00 92.56 107 MET A C 1
ATOM 877 O O . MET A 1 107 ? 11.980 8.224 -14.469 1.00 92.56 107 MET A O 1
ATOM 881 N N . PHE A 1 108 ? 10.976 8.660 -16.419 1.00 95.56 108 PHE A N 1
ATOM 882 C CA . PHE A 1 108 ? 11.400 7.401 -17.032 1.00 95.56 108 PHE A CA 1
ATOM 883 C C . PHE A 1 108 ? 12.911 7.341 -17.263 1.00 95.56 108 PHE A C 1
ATOM 885 O O . PHE A 1 108 ? 13.520 6.293 -17.040 1.00 95.56 108 PHE A O 1
ATOM 892 N N . ARG A 1 109 ? 13.535 8.469 -17.611 1.00 96.62 109 ARG A N 1
ATOM 893 C CA . ARG A 1 109 ? 14.992 8.592 -17.706 1.00 96.62 109 ARG A CA 1
ATOM 894 C C . ARG A 1 109 ? 15.668 8.338 -16.361 1.00 96.62 109 ARG A C 1
ATOM 896 O O . ARG A 1 109 ? 16.647 7.595 -16.294 1.00 96.62 109 ARG A O 1
ATOM 903 N N . ASP A 1 110 ? 15.149 8.916 -15.279 1.00 93.19 110 ASP A N 1
ATOM 904 C CA . ASP A 1 110 ? 15.679 8.678 -13.935 1.00 93.19 110 ASP A CA 1
ATOM 905 C C . ASP A 1 110 ? 15.482 7.223 -13.484 1.00 93.19 110 ASP A C 1
ATOM 907 O O . ASP A 1 110 ? 16.428 6.614 -12.979 1.00 93.19 110 ASP A O 1
ATOM 911 N N . ILE A 1 111 ? 14.308 6.628 -13.740 1.00 93.94 111 ILE A N 1
ATOM 912 C CA . ILE A 1 111 ? 14.062 5.200 -13.489 1.00 93.94 111 ILE A CA 1
ATOM 913 C C . ILE A 1 111 ? 15.123 4.349 -14.194 1.00 93.94 111 ILE A C 1
ATOM 915 O O . ILE A 1 111 ? 15.768 3.526 -13.539 1.00 93.94 111 ILE A O 1
ATOM 919 N N . PHE A 1 112 ? 15.347 4.570 -15.494 1.00 96.88 112 PHE A N 1
ATOM 920 C CA . PHE A 1 112 ? 16.343 3.828 -16.268 1.00 96.88 112 PHE A CA 1
ATOM 921 C C . PHE A 1 112 ? 17.738 3.964 -15.653 1.00 96.88 112 PHE A C 1
ATOM 923 O O . PHE A 1 112 ? 18.381 2.963 -15.339 1.00 96.88 112 PHE A O 1
ATOM 930 N N . ASN A 1 113 ? 18.180 5.199 -15.398 1.00 94.81 113 ASN A N 1
ATOM 931 C CA . ASN A 1 113 ? 19.495 5.483 -14.823 1.00 94.81 113 ASN A CA 1
ATOM 932 C C . ASN A 1 113 ? 19.690 4.823 -13.450 1.00 94.81 113 ASN A C 1
ATOM 934 O O . ASN A 1 113 ? 20.785 4.362 -13.119 1.00 94.81 113 ASN A O 1
ATOM 938 N N . LYS A 1 114 ? 18.636 4.743 -12.631 1.00 92.25 114 LYS A N 1
ATOM 939 C CA . LYS A 1 114 ? 18.698 4.070 -11.328 1.00 92.25 114 LYS A CA 1
ATOM 940 C C . LYS A 1 114 ? 18.796 2.562 -11.451 1.00 92.25 114 LYS A C 1
ATOM 942 O O . LYS A 1 114 ? 19.574 1.963 -10.707 1.00 92.25 114 LYS A O 1
ATOM 947 N N . ILE A 1 115 ? 18.057 1.960 -12.380 1.00 93.25 115 ILE A N 1
ATOM 948 C CA . ILE A 1 115 ? 18.166 0.528 -12.671 1.00 93.25 115 ILE A CA 1
ATOM 949 C C . ILE A 1 115 ? 19.576 0.221 -13.181 1.00 93.25 115 ILE A C 1
ATOM 951 O O . ILE A 1 115 ? 20.250 -0.630 -12.603 1.00 93.25 115 ILE A O 1
ATOM 955 N N . ASN A 1 116 ? 20.061 0.977 -14.169 1.00 94.81 116 ASN A N 1
ATOM 956 C CA . ASN A 1 116 ? 21.423 0.877 -14.692 1.00 94.81 116 ASN A CA 1
ATOM 957 C C . ASN A 1 116 ? 22.464 0.923 -13.561 1.00 94.81 116 ASN A C 1
ATOM 959 O O . ASN A 1 116 ? 23.285 0.019 -13.418 1.00 94.81 116 ASN A O 1
ATOM 963 N N . LYS A 1 117 ? 22.368 1.918 -12.670 1.00 91.81 117 LYS A N 1
ATOM 964 C CA . LYS A 1 117 ? 23.281 2.062 -11.530 1.00 91.81 117 LYS A CA 1
ATOM 965 C C . LYS A 1 117 ? 23.250 0.861 -10.577 1.00 91.81 117 LYS A C 1
ATOM 967 O O . LYS A 1 117 ? 24.307 0.493 -10.062 1.00 91.81 117 LYS A O 1
ATOM 972 N N . ILE A 1 118 ? 22.082 0.270 -10.308 1.00 89.38 118 ILE A N 1
ATOM 973 C CA . ILE A 1 118 ? 21.973 -0.954 -9.491 1.00 89.38 118 ILE A CA 1
ATOM 974 C C . ILE A 1 118 ? 22.704 -2.104 -10.182 1.00 89.38 118 ILE A C 1
ATOM 976 O O . ILE A 1 118 ? 23.505 -2.787 -9.545 1.00 89.38 118 ILE A O 1
ATOM 980 N N . LEU A 1 119 ? 22.438 -2.293 -11.475 1.00 90.31 119 LEU A N 1
ATOM 981 C CA . LEU A 1 119 ? 22.966 -3.402 -12.264 1.00 90.31 119 LEU A CA 1
ATOM 982 C C . LEU A 1 119 ? 24.469 -3.285 -12.538 1.00 90.31 119 LEU A C 1
ATOM 984 O O . LEU A 1 119 ? 25.124 -4.307 -12.663 1.00 90.31 119 LEU A O 1
ATOM 988 N N . ILE A 1 120 ? 25.041 -2.079 -12.601 1.00 88.56 120 ILE A N 1
ATOM 989 C CA . ILE A 1 120 ? 26.496 -1.889 -12.738 1.00 88.56 120 ILE A CA 1
ATOM 990 C C . ILE A 1 120 ? 27.216 -2.130 -11.404 1.00 88.56 120 ILE A C 1
ATOM 992 O O . ILE A 1 120 ? 28.285 -2.737 -11.372 1.00 88.56 120 ILE A O 1
ATOM 996 N N . ASN A 1 121 ? 26.645 -1.677 -10.284 1.00 81.62 121 ASN A N 1
ATOM 997 C CA . ASN A 1 121 ? 27.276 -1.774 -8.961 1.00 81.62 121 ASN A CA 1
ATOM 998 C C . ASN A 1 121 ? 27.019 -3.132 -8.277 1.00 81.62 121 ASN A C 1
ATOM 1000 O O . ASN A 1 121 ? 26.730 -3.191 -7.075 1.00 81.62 121 ASN A O 1
ATOM 1004 N N . GLU A 1 122 ? 27.108 -4.226 -9.042 1.00 74.00 122 GLU A N 1
ATOM 1005 C CA . GLU A 1 122 ? 26.797 -5.590 -8.607 1.00 74.00 122 GLU A CA 1
ATOM 1006 C C . GLU A 1 122 ? 27.561 -5.996 -7.340 1.00 74.00 122 GLU A C 1
ATOM 1008 O O . GLU A 1 122 ? 28.713 -6.431 -7.379 1.00 74.00 122 GLU A O 1
ATOM 1013 N N . SER A 1 123 ? 26.905 -5.907 -6.186 1.00 72.19 123 SER A N 1
ATOM 1014 C CA . SER A 1 123 ? 27.576 -6.133 -4.900 1.00 72.19 123 SER A CA 1
ATOM 1015 C C . SER A 1 123 ? 26.984 -7.288 -4.101 1.00 72.19 123 SER A C 1
ATOM 1017 O O . SER A 1 123 ? 27.708 -7.952 -3.357 1.00 72.19 123 SER A O 1
ATOM 1019 N N . THR A 1 124 ? 25.693 -7.595 -4.261 1.00 81.44 124 THR A N 1
ATOM 1020 C CA . THR A 1 124 ? 25.022 -8.580 -3.400 1.00 81.44 124 THR A CA 1
ATOM 1021 C C . THR A 1 124 ? 24.841 -9.942 -4.088 1.00 81.44 124 THR A C 1
ATOM 1023 O O . THR A 1 124 ? 24.484 -9.999 -5.267 1.00 81.44 124 THR A O 1
ATOM 1026 N N . PRO A 1 125 ? 25.003 -11.074 -3.367 1.00 82.88 125 PRO A N 1
ATOM 1027 C CA . PRO A 1 125 ? 24.733 -12.409 -3.915 1.00 82.88 125 PRO A CA 1
ATOM 1028 C C . PRO A 1 125 ? 23.305 -12.576 -4.444 1.00 82.88 125 PRO A C 1
ATOM 1030 O O . PRO A 1 125 ? 23.066 -13.330 -5.385 1.00 82.88 125 PRO A O 1
ATOM 1033 N N . LYS A 1 126 ? 22.345 -11.866 -3.838 1.00 81.88 126 LYS A N 1
ATOM 1034 C CA . LYS A 1 126 ? 20.959 -11.868 -4.299 1.00 81.88 126 LYS A CA 1
ATOM 1035 C C . LYS A 1 126 ? 20.853 -11.215 -5.680 1.00 81.88 126 LYS A C 1
ATOM 1037 O O . LYS A 1 126 ? 20.328 -11.854 -6.584 1.00 81.88 126 LYS A O 1
ATOM 1042 N N . LEU A 1 127 ? 21.404 -10.012 -5.860 1.00 83.81 127 LEU A N 1
ATOM 1043 C CA . LEU A 1 127 ? 21.377 -9.306 -7.143 1.00 83.81 127 LEU A CA 1
ATOM 1044 C C . LEU A 1 127 ? 22.059 -10.113 -8.258 1.00 83.81 127 LEU A C 1
ATOM 1046 O O . LEU A 1 127 ? 21.493 -10.242 -9.337 1.00 83.81 127 LEU A O 1
ATOM 1050 N N . LYS A 1 128 ? 23.194 -10.766 -7.972 1.00 87.12 128 LYS A N 1
ATOM 1051 C CA . LYS A 1 128 ? 23.850 -11.678 -8.931 1.00 87.12 128 LYS A CA 1
ATOM 1052 C C . LYS A 1 128 ? 22.910 -12.785 -9.408 1.00 87.12 128 LYS A C 1
ATOM 1054 O O . LYS A 1 128 ? 22.725 -12.985 -10.603 1.00 87.12 128 LYS A O 1
ATOM 1059 N N . LYS A 1 129 ? 22.224 -13.445 -8.470 1.00 87.19 129 LYS A N 1
ATOM 1060 C CA . LYS A 1 129 ? 21.220 -14.461 -8.800 1.00 87.19 129 LYS A CA 1
ATOM 1061 C C . LYS A 1 129 ? 20.038 -13.882 -9.582 1.00 87.19 129 LYS A C 1
ATOM 1063 O O . LYS A 1 129 ? 19.454 -14.579 -10.407 1.00 87.19 129 LYS A O 1
ATOM 1068 N N . PHE A 1 130 ? 19.629 -12.642 -9.320 1.00 86.88 130 PHE A N 1
ATOM 1069 C CA . PHE A 1 130 ? 18.606 -11.982 -10.131 1.00 86.88 130 PHE A CA 1
ATOM 1070 C C . PHE A 1 130 ? 19.073 -11.800 -11.574 1.00 86.88 130 PHE A C 1
ATOM 1072 O O . PHE A 1 130 ? 18.329 -12.179 -12.473 1.00 86.88 130 PHE A O 1
ATOM 1079 N N . ILE A 1 131 ? 20.289 -11.297 -11.782 1.00 89.19 131 ILE A N 1
ATOM 1080 C CA . ILE A 1 131 ? 20.877 -11.066 -13.108 1.00 89.19 131 ILE A CA 1
ATOM 1081 C C . ILE A 1 131 ? 20.952 -12.374 -13.901 1.00 89.19 131 ILE A C 1
ATOM 1083 O O . ILE A 1 131 ? 20.452 -12.450 -15.021 1.00 89.19 131 ILE A O 1
ATOM 1087 N N . GLU A 1 132 ? 21.443 -13.453 -13.283 1.00 89.50 132 GLU A N 1
ATOM 1088 C CA . GLU A 1 132 ? 21.490 -14.790 -13.900 1.00 89.50 132 GLU A CA 1
ATOM 1089 C C . GLU A 1 132 ? 20.120 -15.265 -14.413 1.00 89.50 132 GLU A C 1
ATOM 1091 O O . GLU A 1 132 ? 20.035 -15.942 -15.439 1.00 89.50 132 GLU A O 1
ATOM 1096 N N . ASN A 1 133 ? 19.044 -14.905 -13.706 1.00 88.62 133 ASN A N 1
ATOM 1097 C CA . ASN A 1 133 ? 17.673 -15.281 -14.048 1.00 88.62 133 ASN A CA 1
ATOM 1098 C C . ASN A 1 133 ? 16.964 -14.275 -14.973 1.00 88.62 133 ASN A C 1
ATOM 1100 O O . ASN A 1 133 ? 15.845 -14.558 -15.402 1.00 88.62 133 ASN A O 1
ATOM 1104 N N . ASN A 1 134 ? 17.565 -13.116 -15.257 1.00 90.19 134 ASN A N 1
ATOM 1105 C CA . ASN A 1 134 ? 16.942 -12.003 -15.977 1.00 90.19 134 ASN A CA 1
ATOM 1106 C C . ASN A 1 134 ? 17.918 -11.344 -16.969 1.00 90.19 134 ASN A C 1
ATOM 1108 O O . ASN A 1 134 ? 18.027 -10.122 -17.008 1.00 90.19 134 ASN A O 1
ATOM 1112 N N . LYS A 1 135 ? 18.618 -12.150 -17.776 1.00 93.81 135 LYS A N 1
ATOM 1113 C CA . LYS A 1 135 ? 19.672 -11.670 -18.691 1.00 93.81 135 LYS A CA 1
ATOM 1114 C C . LYS A 1 135 ? 19.219 -10.564 -19.645 1.00 93.81 135 LYS A C 1
ATOM 1116 O O . LYS A 1 135 ? 19.896 -9.561 -19.754 1.00 93.81 135 LYS A O 1
ATOM 1121 N N . GLU A 1 136 ? 18.047 -10.711 -20.258 1.00 94.38 136 GLU A N 1
ATOM 1122 C CA . GLU A 1 136 ? 17.495 -9.699 -21.174 1.00 94.38 136 GLU A CA 1
ATOM 1123 C C . GLU A 1 136 ? 17.271 -8.348 -20.473 1.00 94.38 136 GLU A C 1
ATOM 1125 O O . GLU A 1 136 ? 17.567 -7.293 -21.023 1.00 94.38 136 GLU A O 1
ATOM 1130 N N . PHE A 1 137 ? 16.779 -8.378 -19.230 1.00 93.88 137 PHE A N 1
ATOM 1131 C CA . PHE A 1 137 ? 16.603 -7.170 -18.425 1.00 93.88 137 PHE A CA 1
ATOM 1132 C C . PHE A 1 137 ? 17.954 -6.540 -18.068 1.00 93.88 137 PHE A C 1
ATOM 1134 O O . PHE A 1 137 ? 18.097 -5.323 -18.129 1.00 93.88 137 PHE A O 1
ATOM 1141 N N . ASP A 1 138 ? 18.933 -7.369 -17.701 1.00 94.50 138 ASP A N 1
ATOM 1142 C CA . ASP A 1 138 ? 20.287 -6.930 -17.369 1.00 94.50 138 ASP A CA 1
ATOM 1143 C C . ASP A 1 138 ? 20.988 -6.264 -18.561 1.00 94.50 138 ASP A C 1
ATOM 1145 O O . ASP A 1 138 ? 21.453 -5.133 -18.447 1.00 94.50 138 ASP A O 1
ATOM 1149 N N . GLU A 1 139 ? 21.006 -6.940 -19.710 1.00 96.06 139 GLU A N 1
ATOM 1150 C CA . GLU A 1 139 ? 21.620 -6.464 -20.953 1.00 96.06 139 GLU A CA 1
ATOM 1151 C C . GLU A 1 139 ? 20.996 -5.140 -21.408 1.00 96.06 139 GLU A C 1
ATOM 1153 O O . GLU A 1 139 ? 21.717 -4.185 -21.691 1.00 96.06 139 GLU A O 1
ATOM 1158 N N . TYR A 1 140 ? 19.663 -5.048 -21.399 1.00 97.94 140 TYR A N 1
ATOM 1159 C CA . TYR A 1 140 ? 18.953 -3.852 -21.847 1.00 97.94 140 TYR A CA 1
ATOM 1160 C C . TYR A 1 140 ? 19.233 -2.629 -20.969 1.00 97.94 140 TYR A C 1
ATOM 1162 O O . TYR A 1 140 ? 19.547 -1.562 -21.488 1.00 97.94 140 TYR A O 1
ATOM 1170 N N . PHE A 1 141 ? 19.142 -2.769 -19.641 1.00 96.88 141 PHE A N 1
ATOM 1171 C CA . PHE A 1 141 ? 19.307 -1.632 -18.732 1.00 96.88 141 PHE A CA 1
ATOM 1172 C C . PHE A 1 141 ? 20.768 -1.282 -18.429 1.00 96.88 141 PHE A C 1
ATOM 1174 O O . PHE A 1 141 ? 21.017 -0.191 -17.920 1.00 96.88 141 PHE A O 1
ATOM 1181 N N . LYS A 1 142 ? 21.742 -2.159 -18.705 1.00 95.69 142 LYS A N 1
ATOM 1182 C CA . LYS A 1 142 ? 23.175 -1.822 -18.590 1.00 95.69 142 LYS A CA 1
ATOM 1183 C C . LYS A 1 142 ? 23.675 -0.940 -19.730 1.00 95.69 142 LYS A C 1
ATOM 1185 O O . LYS A 1 142 ? 24.626 -0.185 -19.525 1.00 95.69 142 LYS A O 1
ATOM 1190 N N . ASP A 1 143 ? 23.036 -1.017 -20.888 1.00 97.19 143 ASP A N 1
ATOM 1191 C CA . ASP A 1 143 ? 23.375 -0.211 -22.052 1.00 97.19 143 ASP A CA 1
ATOM 1192 C C . ASP A 1 143 ? 22.634 1.136 -22.018 1.00 97.19 143 ASP A C 1
ATOM 1194 O O . ASP A 1 143 ? 21.409 1.199 -22.120 1.00 97.19 143 ASP A O 1
ATOM 1198 N N . LEU A 1 144 ? 23.384 2.227 -21.836 1.00 96.88 144 LEU A N 1
ATOM 1199 C CA . LEU A 1 144 ? 22.827 3.581 -21.755 1.00 96.88 144 LEU A CA 1
ATOM 1200 C C . LEU A 1 144 ? 22.256 4.070 -23.094 1.00 96.88 144 LEU A C 1
ATOM 1202 O O . LEU A 1 144 ? 21.428 4.982 -23.084 1.00 96.88 144 LEU A O 1
ATOM 1206 N N . ASP A 1 145 ? 22.629 3.456 -24.219 1.00 97.38 145 ASP A N 1
ATOM 1207 C CA . ASP A 1 145 ? 22.088 3.818 -25.532 1.00 97.38 145 ASP A CA 1
ATOM 1208 C C . ASP A 1 145 ? 20.600 3.426 -25.661 1.00 97.38 145 ASP A C 1
ATOM 1210 O O . ASP A 1 145 ? 19.864 4.007 -26.460 1.00 97.38 145 ASP A O 1
ATOM 1214 N N . ASN A 1 146 ? 20.106 2.519 -24.806 1.00 98.31 146 ASN A N 1
ATOM 1215 C CA . ASN A 1 146 ? 18.700 2.097 -24.778 1.00 98.31 146 ASN A CA 1
ATOM 1216 C C . ASN A 1 146 ? 17.754 3.088 -24.075 1.00 98.31 146 ASN A C 1
ATOM 1218 O O . ASN A 1 146 ? 16.548 2.838 -24.027 1.00 98.31 146 ASN A O 1
ATOM 1222 N N . ILE A 1 147 ? 18.246 4.202 -23.518 1.00 98.25 147 ILE A N 1
ATOM 1223 C CA . ILE A 1 147 ? 17.392 5.154 -22.785 1.00 98.25 147 ILE A CA 1
ATOM 1224 C C . ILE A 1 147 ? 16.301 5.752 -23.682 1.00 98.25 147 ILE A C 1
ATOM 1226 O O . ILE A 1 147 ? 15.142 5.813 -23.271 1.00 98.25 147 ILE A O 1
ATOM 1230 N N . GLU A 1 148 ? 16.649 6.197 -24.892 1.00 98.00 148 GLU A N 1
ATOM 1231 C CA . GLU A 1 148 ? 15.661 6.814 -25.790 1.00 98.00 148 GLU A CA 1
ATOM 1232 C C . GLU A 1 148 ? 14.648 5.783 -26.295 1.00 98.00 148 GLU A C 1
ATOM 1234 O O . GLU A 1 148 ? 13.451 6.058 -26.297 1.00 98.00 148 GLU A O 1
ATOM 1239 N N . ASP A 1 149 ? 15.103 4.566 -26.617 1.00 98.12 149 ASP A N 1
ATOM 1240 C CA . ASP A 1 149 ? 14.227 3.444 -26.981 1.00 98.12 149 ASP A CA 1
ATOM 1241 C C . ASP A 1 149 ? 13.240 3.108 -25.847 1.00 98.12 149 ASP A C 1
ATOM 1243 O O . ASP A 1 149 ? 12.048 2.900 -26.088 1.00 98.12 149 ASP A O 1
ATOM 1247 N N . PHE A 1 150 ? 13.704 3.115 -24.593 1.00 98.19 150 PHE A N 1
ATOM 1248 C CA . PHE A 1 150 ? 12.862 2.888 -23.419 1.00 98.19 150 PHE A CA 1
ATOM 1249 C C . PHE A 1 150 ? 11.761 3.946 -23.291 1.00 98.19 150 PHE A C 1
ATOM 1251 O O . PHE A 1 150 ? 10.586 3.607 -23.110 1.00 98.19 150 PHE A O 1
ATOM 1258 N N . ILE A 1 151 ? 12.130 5.223 -23.404 1.00 97.81 151 ILE A N 1
ATOM 1259 C CA . ILE A 1 151 ? 11.198 6.350 -23.301 1.00 97.81 151 ILE A CA 1
ATOM 1260 C C . ILE A 1 151 ? 10.203 6.331 -24.467 1.00 97.81 151 ILE A C 1
ATOM 1262 O O . ILE A 1 151 ? 9.000 6.465 -24.240 1.00 97.81 151 ILE A O 1
ATOM 1266 N N . GLU A 1 152 ? 10.664 6.091 -25.697 1.00 97.56 152 GLU A N 1
ATOM 1267 C CA . GLU A 1 152 ? 9.810 5.994 -26.884 1.00 97.56 152 GLU A CA 1
ATOM 1268 C C . GLU A 1 152 ? 8.757 4.889 -26.725 1.00 97.56 152 GLU A C 1
ATOM 1270 O O . GLU A 1 152 ? 7.555 5.138 -26.865 1.00 97.56 152 GLU A O 1
ATOM 1275 N N . LYS A 1 153 ? 9.178 3.679 -26.338 1.00 97.31 153 LYS A N 1
ATOM 1276 C CA . LYS A 1 153 ? 8.273 2.538 -26.120 1.00 97.31 153 LYS A CA 1
ATOM 1277 C C . LYS A 1 153 ? 7.232 2.803 -25.039 1.00 97.31 153 LYS A C 1
ATOM 1279 O O . LYS A 1 153 ? 6.078 2.389 -25.178 1.00 97.31 153 LYS A O 1
ATOM 1284 N N . ILE A 1 154 ? 7.610 3.497 -23.966 1.00 96.25 154 ILE A N 1
ATOM 1285 C CA . ILE A 1 154 ? 6.664 3.926 -22.930 1.00 96.25 154 ILE A CA 1
ATOM 1286 C C . ILE A 1 154 ? 5.700 4.973 -23.485 1.00 96.25 154 ILE A C 1
ATOM 1288 O O . ILE A 1 154 ? 4.495 4.886 -23.237 1.00 96.25 154 ILE A O 1
ATOM 1292 N N . ASN A 1 155 ? 6.198 5.933 -24.262 1.00 95.25 155 ASN A N 1
ATOM 1293 C CA . ASN A 1 155 ? 5.399 7.023 -24.804 1.00 95.25 155 ASN A CA 1
ATOM 1294 C C . ASN A 1 155 ? 4.328 6.570 -25.799 1.00 95.25 155 ASN A C 1
ATOM 1296 O O . ASN A 1 155 ? 3.259 7.181 -25.841 1.00 95.25 155 ASN A O 1
ATOM 1300 N N . LEU A 1 156 ? 4.564 5.463 -26.502 1.00 94.25 156 LEU A N 1
ATOM 1301 C CA . LEU A 1 156 ? 3.589 4.802 -27.375 1.00 94.25 156 LEU A CA 1
ATOM 1302 C C . LEU A 1 156 ? 2.472 4.061 -26.616 1.00 94.25 156 LEU A C 1
ATOM 1304 O O . LEU A 1 156 ? 1.477 3.650 -27.217 1.00 94.25 156 LEU A O 1
ATOM 1308 N N . SER A 1 157 ? 2.613 3.858 -25.304 1.00 92.62 157 SER A N 1
ATOM 1309 C CA . SER A 1 157 ? 1.650 3.113 -24.496 1.00 92.62 157 SER A CA 1
ATOM 1310 C C . SER A 1 157 ? 0.622 4.022 -23.828 1.00 92.62 157 SER A C 1
ATOM 1312 O O . SER A 1 157 ? 0.960 4.965 -23.118 1.00 92.62 157 SER A O 1
ATOM 1314 N N . ASN A 1 158 ? -0.656 3.646 -23.913 1.00 90.31 158 ASN A N 1
ATOM 1315 C CA . ASN A 1 158 ? -1.728 4.274 -23.128 1.00 90.31 158 ASN A CA 1
ATOM 1316 C C . ASN A 1 158 ? -1.699 3.872 -21.639 1.00 90.31 158 ASN A C 1
ATOM 1318 O O . ASN A 1 158 ? -2.521 4.332 -20.854 1.00 90.31 158 ASN A O 1
ATOM 1322 N N . ALA A 1 159 ? -0.774 2.993 -21.238 1.00 90.06 159 ALA A N 1
ATOM 1323 C CA . ALA A 1 159 ? -0.657 2.465 -19.883 1.00 90.06 159 ALA A CA 1
ATOM 1324 C C . ALA A 1 159 ? 0.612 2.958 -19.163 1.00 90.06 159 ALA A C 1
ATOM 1326 O O . ALA A 1 159 ? 1.152 2.236 -18.321 1.00 90.06 159 ALA A O 1
ATOM 1327 N N . LYS A 1 160 ? 1.095 4.173 -19.475 1.00 92.69 160 LYS A N 1
ATOM 1328 C CA . LYS A 1 160 ? 2.350 4.736 -18.929 1.00 92.69 160 LYS A CA 1
ATOM 1329 C C . LYS A 1 160 ? 2.460 4.609 -17.415 1.00 92.69 160 LYS A C 1
ATOM 1331 O O . LYS A 1 160 ? 3.505 4.229 -16.904 1.00 92.69 160 LYS A O 1
ATOM 1336 N N . LEU A 1 161 ? 1.366 4.865 -16.701 1.00 89.75 161 LEU A N 1
ATOM 1337 C CA . LEU A 1 161 ? 1.342 4.789 -15.245 1.00 89.75 161 LEU A CA 1
ATOM 1338 C C . LEU A 1 161 ? 1.601 3.361 -14.726 1.00 89.75 161 LEU A C 1
ATOM 1340 O O . LEU A 1 161 ? 2.383 3.181 -13.801 1.00 89.75 161 LEU A O 1
ATOM 1344 N N . LEU A 1 162 ? 1.019 2.337 -15.363 1.00 89.12 162 LEU A N 1
ATOM 1345 C CA . LEU A 1 162 ? 1.276 0.933 -15.007 1.00 89.12 162 LEU A CA 1
ATOM 1346 C C . LEU A 1 162 ? 2.710 0.508 -15.347 1.00 89.12 162 LEU A C 1
ATOM 1348 O O . LEU A 1 162 ? 3.309 -0.272 -14.608 1.00 89.12 162 LEU A O 1
ATOM 1352 N N . LEU A 1 163 ? 3.263 1.015 -16.454 1.00 91.88 163 LEU A N 1
ATOM 1353 C CA . LEU A 1 163 ? 4.664 0.788 -16.821 1.00 91.88 163 LEU A CA 1
ATOM 1354 C C . LEU A 1 163 ? 5.607 1.440 -15.800 1.00 91.88 163 LEU A C 1
ATOM 1356 O O . LEU A 1 163 ? 6.544 0.791 -15.338 1.00 91.88 163 LEU A O 1
ATOM 1360 N N . LYS A 1 164 ? 5.315 2.678 -15.381 1.00 92.00 164 LYS A N 1
ATOM 1361 C CA . LYS A 1 164 ? 6.032 3.373 -14.304 1.00 92.00 164 LYS A CA 1
ATOM 1362 C C . LYS A 1 164 ? 6.025 2.550 -13.026 1.00 92.00 164 LYS A C 1
ATOM 1364 O O . LYS A 1 164 ? 7.087 2.261 -12.488 1.00 92.00 164 LYS A O 1
ATOM 1369 N N . ASP A 1 165 ? 4.845 2.129 -12.579 1.00 89.62 165 ASP A N 1
ATOM 1370 C CA . ASP A 1 165 ? 4.686 1.352 -11.350 1.00 89.62 165 ASP A CA 1
ATOM 1371 C C . ASP A 1 165 ? 5.461 0.035 -11.390 1.00 89.62 165 ASP A C 1
ATOM 1373 O O . ASP A 1 165 ? 6.062 -0.354 -10.391 1.00 89.62 165 ASP A O 1
ATOM 1377 N N . TYR A 1 166 ? 5.500 -0.630 -12.548 1.00 89.69 166 TYR A N 1
ATOM 1378 C CA . TYR A 1 166 ? 6.257 -1.863 -12.736 1.00 89.69 166 TYR A CA 1
ATOM 1379 C C . TYR A 1 166 ? 7.759 -1.674 -12.476 1.00 89.69 166 TYR A C 1
ATOM 1381 O O . TYR A 1 166 ? 8.344 -2.418 -11.689 1.00 89.69 166 TYR A O 1
ATOM 1389 N N . TYR A 1 167 ? 8.387 -0.669 -13.089 1.00 91.06 167 TYR A N 1
ATOM 1390 C CA . TYR A 1 167 ? 9.821 -0.416 -12.904 1.00 91.06 167 TYR A CA 1
ATOM 1391 C C . TYR A 1 167 ? 10.138 0.276 -11.571 1.00 91.06 167 TYR A C 1
ATOM 1393 O O . TYR A 1 167 ? 11.168 0.001 -10.956 1.00 91.06 167 TYR A O 1
ATOM 1401 N N . MET A 1 168 ? 9.235 1.114 -11.061 1.00 89.31 168 MET A N 1
ATOM 1402 C CA . MET A 1 168 ? 9.364 1.701 -9.727 1.00 89.31 168 MET A CA 1
ATOM 1403 C C . MET A 1 168 ? 9.280 0.641 -8.630 1.00 89.31 168 MET A C 1
ATOM 1405 O O . MET A 1 168 ? 10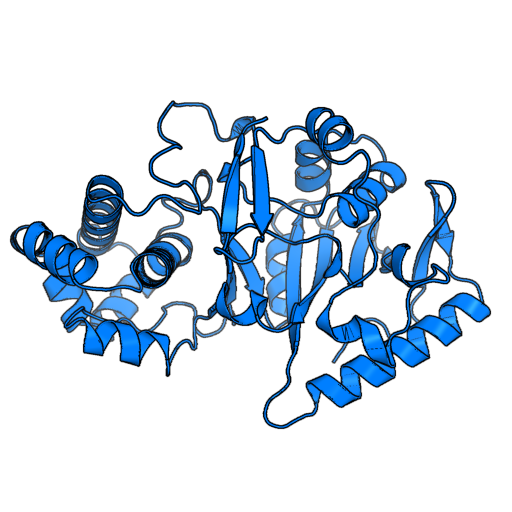.009 0.739 -7.647 1.00 89.31 168 MET A O 1
ATOM 1409 N N . ALA A 1 169 ? 8.462 -0.402 -8.796 1.00 86.94 169 ALA A N 1
ATOM 1410 C CA . ALA A 1 169 ? 8.430 -1.517 -7.856 1.00 86.94 169 ALA A CA 1
ATOM 1411 C C . ALA A 1 169 ? 9.776 -2.252 -7.800 1.00 86.94 169 ALA A C 1
ATOM 1413 O O . ALA A 1 169 ? 10.224 -2.589 -6.711 1.00 86.94 169 ALA A O 1
ATOM 1414 N N . PHE A 1 170 ? 10.467 -2.430 -8.934 1.00 86.88 170 PHE A N 1
ATOM 1415 C CA . PHE A 1 170 ? 11.841 -2.945 -8.933 1.00 86.88 170 PHE A CA 1
ATOM 1416 C C . PHE A 1 170 ? 12.781 -2.053 -8.108 1.00 86.88 170 PHE A C 1
ATOM 1418 O O . PHE A 1 170 ? 13.517 -2.548 -7.261 1.00 86.88 170 PHE A O 1
ATOM 1425 N N . LEU A 1 171 ? 12.742 -0.731 -8.301 1.00 87.31 171 LEU A N 1
ATOM 1426 C CA . LEU A 1 171 ? 13.587 0.200 -7.539 1.00 87.31 171 LEU A CA 1
ATOM 1427 C C . LEU A 1 171 ? 13.249 0.229 -6.041 1.00 87.31 171 LEU A C 1
ATOM 1429 O O . LEU A 1 171 ? 14.140 0.402 -5.201 1.00 87.31 171 LEU A O 1
ATOM 1433 N N . HIS A 1 172 ? 11.967 0.063 -5.721 1.00 84.69 172 HIS A N 1
ATOM 1434 C CA . HIS A 1 172 ? 11.438 0.005 -4.365 1.00 84.69 172 HIS A CA 1
ATOM 1435 C C . HIS A 1 172 ? 11.939 -1.235 -3.620 1.00 84.69 172 HIS A C 1
ATOM 1437 O O . HIS A 1 172 ? 12.440 -1.103 -2.505 1.00 84.69 172 HIS A O 1
ATOM 1443 N N . THR A 1 173 ? 11.871 -2.414 -4.245 1.00 78.25 173 THR A N 1
ATOM 1444 C CA . THR A 1 173 ? 12.240 -3.683 -3.599 1.00 78.25 173 THR A CA 1
ATOM 1445 C C . THR A 1 173 ? 13.731 -3.994 -3.691 1.00 78.25 173 THR A C 1
ATOM 1447 O O . THR A 1 173 ? 14.330 -4.427 -2.710 1.00 78.25 173 THR A O 1
ATOM 1450 N N . GLU A 1 174 ? 14.353 -3.757 -4.847 1.00 67.25 174 GLU A N 1
ATOM 1451 C CA . GLU A 1 174 ? 15.685 -4.292 -5.167 1.00 67.25 174 GLU A CA 1
ATOM 1452 C C . GLU A 1 174 ? 16.833 -3.315 -4.905 1.00 67.25 174 GLU A C 1
ATOM 1454 O O . GLU A 1 174 ? 17.996 -3.718 -4.850 1.00 67.25 174 GLU A O 1
ATOM 1459 N N . GLY A 1 175 ? 16.520 -2.032 -4.703 1.00 55.62 175 GLY A N 1
ATOM 1460 C CA . GLY A 1 175 ? 17.522 -1.008 -4.426 1.00 55.62 175 GLY A CA 1
ATOM 1461 C C . GLY A 1 175 ? 17.497 -0.454 -3.004 1.00 55.62 175 GLY A C 1
ATOM 1462 O O . GLY A 1 175 ? 18.518 0.040 -2.529 1.00 55.62 175 GLY A O 1
ATOM 1463 N N . ASN A 1 176 ? 16.324 -0.405 -2.360 1.00 64.50 176 ASN A N 1
ATOM 1464 C CA . ASN A 1 176 ? 16.054 0.527 -1.252 1.00 64.50 176 ASN A CA 1
ATOM 1465 C C . ASN A 1 176 ? 16.508 1.981 -1.570 1.00 64.50 176 ASN A C 1
ATOM 1467 O O . ASN A 1 176 ? 16.628 2.816 -0.678 1.00 64.50 176 ASN A O 1
ATOM 1471 N N . ILE A 1 177 ? 16.779 2.291 -2.851 1.00 62.94 177 ILE A N 1
ATOM 1472 C CA . ILE A 1 177 ? 17.406 3.537 -3.329 1.00 62.94 177 ILE A CA 1
ATOM 1473 C C . ILE A 1 177 ? 16.401 4.680 -3.268 1.00 62.94 177 ILE A C 1
ATOM 1475 O O . ILE A 1 177 ? 16.769 5.843 -3.105 1.00 62.94 177 ILE A O 1
ATOM 1479 N N . ILE A 1 178 ? 15.126 4.340 -3.429 1.00 63.16 178 ILE A N 1
ATOM 1480 C CA . ILE A 1 178 ? 14.022 5.287 -3.450 1.00 63.16 178 ILE A CA 1
ATOM 1481 C C . ILE A 1 178 ? 13.094 5.119 -2.251 1.00 63.16 178 ILE A C 1
ATOM 1483 O O . ILE A 1 178 ? 12.029 5.707 -2.272 1.00 63.16 178 ILE A O 1
ATOM 1487 N N . HIS A 1 179 ? 13.442 4.348 -1.216 1.00 69.81 179 HIS A N 1
ATOM 1488 C CA . HIS A 1 179 ? 12.511 4.034 -0.120 1.00 69.81 179 HIS A CA 1
ATOM 1489 C C . HIS A 1 179 ? 11.867 5.277 0.519 1.00 69.81 179 HIS A C 1
ATOM 1491 O O . HIS A 1 179 ? 10.672 5.279 0.817 1.00 69.81 179 HIS A O 1
ATOM 1497 N N . ASP A 1 180 ? 12.627 6.363 0.656 1.00 72.38 180 ASP A N 1
ATOM 1498 C CA . ASP A 1 180 ? 12.127 7.617 1.233 1.00 72.38 180 ASP A CA 1
ATOM 1499 C C . ASP A 1 180 ? 11.345 8.478 0.226 1.00 72.38 180 ASP A C 1
ATOM 1501 O O . ASP A 1 180 ? 10.599 9.366 0.625 1.00 72.38 180 ASP A O 1
ATOM 1505 N N . LYS A 1 181 ? 11.482 8.188 -1.073 1.00 77.56 181 LYS A N 1
ATOM 1506 C CA . LYS A 1 181 ? 10.786 8.848 -2.192 1.00 77.56 181 LYS A CA 1
ATOM 1507 C C . LYS A 1 181 ? 9.692 7.979 -2.816 1.00 77.56 181 LYS A C 1
ATOM 1509 O O . LYS A 1 181 ? 9.019 8.404 -3.747 1.00 77.56 181 LYS A O 1
ATOM 1514 N N . SER A 1 182 ? 9.531 6.751 -2.337 1.00 83.81 182 SER A N 1
ATOM 1515 C CA . SER A 1 182 ? 8.604 5.788 -2.903 1.00 83.81 182 SER A CA 1
ATOM 1516 C C . SER A 1 182 ? 7.186 6.143 -2.489 1.00 83.81 182 SER A C 1
ATOM 1518 O O . SER A 1 182 ? 6.893 6.333 -1.306 1.00 83.81 182 SER A O 1
ATOM 1520 N N . TYR A 1 183 ? 6.303 6.181 -3.481 1.00 88.62 183 TYR A N 1
ATOM 1521 C CA . TYR A 1 183 ? 4.862 6.301 -3.296 1.00 88.62 183 TYR A CA 1
ATOM 1522 C C . TYR A 1 183 ? 4.194 4.942 -3.009 1.00 88.62 183 TYR A C 1
ATOM 1524 O O . TYR A 1 183 ? 2.966 4.859 -2.928 1.00 88.62 183 TYR A O 1
ATOM 1532 N N . PHE A 1 184 ? 4.976 3.866 -2.865 1.00 88.94 184 PHE A N 1
ATOM 1533 C CA . PHE A 1 184 ? 4.471 2.548 -2.497 1.00 88.94 184 PHE A CA 1
ATOM 1534 C C . PHE A 1 184 ? 4.479 2.320 -0.984 1.00 88.94 184 PHE A C 1
ATOM 1536 O O . PHE A 1 184 ? 5.421 2.685 -0.279 1.00 88.94 184 PHE A O 1
ATOM 1543 N N . LEU A 1 185 ? 3.464 1.605 -0.496 1.00 88.06 185 LEU A N 1
ATOM 1544 C CA . LEU A 1 185 ? 3.532 0.902 0.783 1.00 88.06 185 LEU A CA 1
ATOM 1545 C C . LEU A 1 185 ? 3.773 -0.589 0.546 1.00 88.06 185 LEU A C 1
ATOM 1547 O O . LEU A 1 185 ? 2.978 -1.257 -0.117 1.00 88.06 185 LEU A O 1
ATOM 1551 N N . SER A 1 186 ? 4.847 -1.123 1.129 1.00 88.19 186 SER A N 1
ATOM 1552 C CA . SER A 1 186 ? 5.105 -2.567 1.145 1.00 88.19 186 SER A CA 1
ATOM 1553 C C . SER A 1 186 ? 4.147 -3.283 2.081 1.00 88.19 186 SER A C 1
ATOM 1555 O O . SER A 1 186 ? 3.999 -2.904 3.250 1.00 88.19 186 SER A O 1
ATOM 1557 N N . THR A 1 187 ? 3.545 -4.353 1.571 1.00 91.19 187 THR A N 1
ATOM 1558 C CA . THR A 1 187 ? 2.650 -5.243 2.312 1.00 91.19 187 THR A CA 1
ATOM 1559 C C . THR A 1 187 ? 2.907 -6.694 1.921 1.00 91.19 187 THR A C 1
ATOM 1561 O O . THR A 1 187 ? 3.609 -6.959 0.950 1.00 91.19 187 THR A O 1
ATOM 1564 N N . SER A 1 188 ? 2.362 -7.648 2.669 1.00 90.62 188 SER A N 1
ATOM 1565 C CA . SER A 1 188 ? 2.513 -9.079 2.400 1.00 90.62 188 SER A CA 1
ATOM 1566 C C . SER A 1 188 ? 1.183 -9.806 2.551 1.00 90.62 188 SER A C 1
ATOM 1568 O O . SER A 1 188 ? 0.375 -9.465 3.411 1.00 90.62 188 SER A O 1
ATOM 1570 N N . GLU A 1 189 ? 0.985 -10.862 1.765 1.00 88.50 189 GLU A N 1
ATOM 1571 C CA . GLU A 1 189 ? -0.108 -11.828 1.968 1.00 88.50 189 GLU A CA 1
ATOM 1572 C C . GLU A 1 189 ? 0.087 -12.661 3.248 1.00 88.50 189 GLU A C 1
ATOM 1574 O O . GLU A 1 189 ? -0.859 -13.248 3.769 1.00 88.50 189 GLU A O 1
ATOM 1579 N N . LYS A 1 190 ? 1.314 -12.714 3.782 1.00 88.94 190 LYS A N 1
ATOM 1580 C CA . LYS A 1 190 ? 1.662 -13.519 4.954 1.00 88.94 190 LYS A CA 1
ATOM 1581 C C . LYS A 1 190 ? 1.855 -12.651 6.184 1.00 88.94 190 LYS A C 1
ATOM 1583 O O . LYS A 1 190 ? 2.817 -11.884 6.282 1.00 88.94 190 LYS A O 1
ATOM 1588 N N . PHE A 1 191 ? 1.007 -12.877 7.183 1.00 89.81 191 PHE A N 1
ATOM 1589 C CA . PHE A 1 191 ? 1.086 -12.206 8.478 1.00 89.81 191 PHE A CA 1
ATOM 1590 C C . PHE A 1 191 ? 2.481 -12.310 9.120 1.00 89.81 191 PHE A C 1
ATOM 1592 O O . PHE A 1 191 ? 3.039 -11.301 9.546 1.00 89.81 191 PHE A O 1
ATOM 1599 N N . ASP A 1 192 ? 3.092 -13.499 9.132 1.00 89.38 192 ASP A N 1
ATOM 1600 C CA . ASP A 1 192 ? 4.418 -13.705 9.735 1.00 89.38 192 ASP A CA 1
ATOM 1601 C C . ASP A 1 192 ? 5.536 -12.928 9.036 1.00 89.38 192 ASP A C 1
ATOM 1603 O O . ASP A 1 192 ? 6.545 -12.592 9.658 1.00 89.38 192 ASP A O 1
ATOM 1607 N N . ILE A 1 193 ? 5.373 -12.638 7.744 1.00 88.31 193 ILE A N 1
ATOM 1608 C CA . ILE A 1 193 ? 6.327 -11.828 6.990 1.00 88.31 193 ILE A CA 1
ATOM 1609 C C . ILE A 1 193 ? 6.123 -10.357 7.339 1.00 88.31 193 ILE A C 1
ATOM 1611 O O . ILE A 1 193 ? 7.082 -9.699 7.735 1.00 88.31 193 ILE A O 1
ATOM 1615 N N . ALA A 1 194 ? 4.879 -9.872 7.309 1.00 89.31 194 ALA A N 1
ATOM 1616 C CA . ALA A 1 194 ? 4.545 -8.518 7.747 1.00 89.31 194 ALA A CA 1
ATOM 1617 C C . ALA A 1 194 ? 5.047 -8.242 9.173 1.00 89.31 194 ALA A C 1
ATOM 1619 O O . ALA A 1 194 ? 5.719 -7.244 9.421 1.00 89.31 194 ALA A O 1
ATOM 1620 N N . LYS A 1 195 ? 4.828 -9.181 10.098 1.00 88.81 195 LYS A N 1
ATOM 1621 C CA . LYS A 1 195 ? 5.306 -9.096 11.480 1.00 88.81 195 LYS A CA 1
ATOM 1622 C C . LYS A 1 195 ? 6.821 -8.908 11.565 1.00 88.81 195 LYS A C 1
ATOM 1624 O O . LYS A 1 195 ? 7.268 -8.137 12.409 1.00 88.81 195 LYS A O 1
ATOM 1629 N N . LYS A 1 196 ? 7.622 -9.539 10.699 1.00 86.88 196 LYS A N 1
ATOM 1630 C CA . LYS A 1 196 ? 9.085 -9.355 10.707 1.00 86.88 196 LYS A CA 1
ATOM 1631 C C . LYS A 1 196 ? 9.499 -7.917 10.416 1.00 86.88 196 LYS A C 1
ATOM 1633 O O . LYS A 1 196 ? 10.443 -7.445 11.039 1.00 86.88 196 LYS A O 1
ATOM 1638 N N . PHE A 1 197 ? 8.763 -7.200 9.569 1.00 80.88 197 PHE A N 1
ATOM 1639 C CA . PHE A 1 197 ? 9.034 -5.784 9.309 1.00 80.88 197 PHE A CA 1
ATOM 1640 C C . PHE A 1 197 ? 8.755 -4.889 10.528 1.00 80.88 197 PHE A C 1
ATOM 1642 O O . PHE A 1 197 ? 9.444 -3.892 10.714 1.00 80.88 197 PHE A O 1
ATOM 1649 N N . SER A 1 198 ? 7.844 -5.294 11.423 1.00 79.56 198 SER A N 1
ATOM 1650 C CA . SER A 1 198 ? 7.628 -4.606 12.709 1.00 79.56 198 SER A CA 1
ATOM 1651 C C . SER A 1 198 ? 8.712 -4.896 13.765 1.00 79.56 198 SER A C 1
ATOM 1653 O O . SER A 1 198 ? 8.795 -4.191 14.766 1.00 79.56 198 SER A O 1
ATOM 1655 N N . LEU A 1 199 ? 9.553 -5.928 13.581 1.00 68.44 199 LEU A N 1
ATOM 1656 C CA . LEU A 1 199 ? 10.535 -6.361 14.591 1.00 68.44 199 LEU A CA 1
ATOM 1657 C C . LEU A 1 199 ? 11.784 -5.472 14.677 1.00 68.44 199 LEU A C 1
ATOM 1659 O O . LEU A 1 199 ? 12.476 -5.524 15.692 1.00 68.44 199 LEU A O 1
ATOM 1663 N N . ASN A 1 200 ? 12.078 -4.671 13.652 1.00 59.97 200 ASN A N 1
ATOM 1664 C CA . ASN A 1 200 ? 13.359 -3.963 13.534 1.00 59.97 200 ASN A CA 1
ATOM 1665 C C . ASN A 1 200 ? 13.527 -2.780 14.504 1.00 59.97 200 ASN A C 1
ATOM 1667 O O . ASN A 1 200 ? 14.601 -2.190 14.579 1.00 59.97 200 ASN A O 1
ATOM 1671 N N . SER A 1 201 ? 12.489 -2.423 15.254 1.00 60.75 201 SER A N 1
ATOM 1672 C CA . SER A 1 201 ? 12.462 -1.215 16.070 1.00 60.75 201 SER A CA 1
ATOM 1673 C C . SER A 1 201 ? 11.567 -1.450 17.286 1.00 60.75 201 SER A C 1
ATOM 1675 O O . SER A 1 201 ? 10.351 -1.418 17.195 1.00 60.75 201 SER A O 1
ATOM 1677 N N . ASN A 1 202 ? 12.200 -1.736 18.426 1.00 69.69 202 ASN A N 1
ATOM 1678 C CA . ASN A 1 202 ? 11.598 -2.012 19.736 1.00 69.69 202 ASN A CA 1
ATOM 1679 C C . ASN A 1 202 ? 10.490 -3.107 19.763 1.00 69.69 202 ASN A C 1
ATOM 1681 O O . ASN A 1 202 ? 9.357 -2.874 19.335 1.00 69.69 202 ASN A O 1
ATOM 1685 N N . PRO A 1 203 ? 10.754 -4.288 20.360 1.00 71.19 203 PRO A N 1
ATOM 1686 C CA . PRO A 1 203 ? 9.793 -5.389 20.402 1.00 71.19 203 PRO A CA 1
ATOM 1687 C C . PRO A 1 203 ? 8.474 -5.108 21.141 1.00 71.19 203 PRO A C 1
ATOM 1689 O O . PRO A 1 203 ? 7.534 -5.898 20.993 1.00 71.19 203 PRO A O 1
ATOM 1692 N N . ASP A 1 204 ? 8.403 -4.012 21.899 1.00 73.75 204 ASP A N 1
ATOM 1693 C CA . ASP A 1 204 ? 7.224 -3.575 22.649 1.00 73.75 204 ASP A CA 1
ATOM 1694 C C . ASP A 1 204 ? 6.390 -2.485 21.946 1.00 73.75 204 ASP A C 1
ATOM 1696 O O . ASP A 1 204 ? 5.383 -2.072 22.510 1.00 73.75 204 ASP A O 1
ATOM 1700 N N . ASN A 1 205 ? 6.765 -2.052 20.732 1.00 80.00 205 ASN A N 1
ATOM 1701 C CA . ASN A 1 205 ? 6.074 -1.002 19.959 1.00 80.00 205 ASN A CA 1
ATOM 1702 C C . ASN A 1 205 ? 5.701 -1.475 18.541 1.00 80.00 205 ASN A C 1
ATOM 1704 O O . ASN A 1 205 ? 5.790 -0.729 17.561 1.00 80.00 205 ASN A O 1
ATOM 1708 N N . GLN A 1 206 ? 5.316 -2.745 18.425 1.00 89.25 206 GLN A N 1
ATOM 1709 C CA . GLN A 1 206 ? 5.040 -3.379 17.139 1.00 89.25 206 GLN A CA 1
ATOM 1710 C C . GLN A 1 206 ? 3.575 -3.236 16.784 1.00 89.25 206 GLN A C 1
ATOM 1712 O O . GLN A 1 206 ? 2.703 -3.608 17.577 1.00 89.25 206 GLN A O 1
ATOM 1717 N N . ILE A 1 207 ? 3.317 -2.781 15.564 1.00 93.19 207 ILE A N 1
ATOM 1718 C CA . ILE A 1 207 ? 1.982 -2.825 14.990 1.00 93.19 207 ILE A CA 1
ATOM 1719 C C . ILE A 1 207 ? 1.979 -3.639 13.704 1.00 93.19 207 ILE A C 1
ATOM 1721 O O . ILE A 1 207 ? 2.937 -3.629 12.930 1.00 93.19 207 ILE A O 1
ATOM 1725 N N . VAL A 1 208 ? 0.882 -4.355 13.485 1.00 94.62 208 VAL A N 1
ATOM 1726 C CA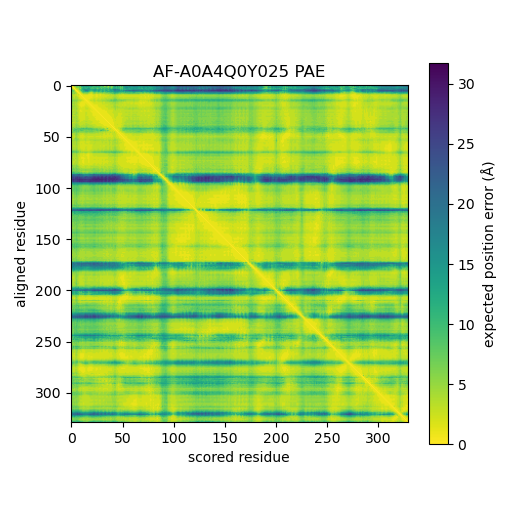 . VAL A 1 208 ? 0.582 -4.988 12.204 1.00 94.62 208 VAL A CA 1
ATOM 1727 C C . VAL A 1 208 ? -0.820 -4.582 11.788 1.00 94.62 208 VAL A C 1
ATOM 1729 O O . VAL A 1 208 ? -1.791 -4.911 12.469 1.00 94.62 208 VAL A O 1
ATOM 1732 N N . PHE A 1 209 ? -0.922 -3.888 10.665 1.00 95.69 209 PHE A N 1
ATOM 1733 C CA . PHE A 1 209 ? -2.189 -3.607 10.008 1.00 95.69 209 PHE A CA 1
ATOM 1734 C C . PHE A 1 209 ? -2.700 -4.883 9.343 1.00 95.69 209 PHE A C 1
ATOM 1736 O O . PHE A 1 209 ? -1.949 -5.544 8.620 1.00 95.69 209 PHE A O 1
ATOM 1743 N N . GLY A 1 210 ? -3.961 -5.224 9.590 1.00 95.19 210 GLY A N 1
ATOM 1744 C CA . GLY A 1 210 ? -4.725 -6.149 8.764 1.00 95.19 210 GLY A CA 1
ATOM 1745 C C . GLY A 1 210 ? -5.697 -5.344 7.920 1.00 95.19 210 GLY A C 1
ATOM 1746 O O . GLY A 1 210 ? -6.554 -4.642 8.460 1.00 95.19 210 GLY A O 1
ATOM 1747 N N . TYR A 1 211 ? -5.540 -5.419 6.607 1.00 92.62 211 TYR A N 1
ATOM 1748 C CA . TYR A 1 211 ? -6.300 -4.609 5.667 1.00 92.62 211 TYR A CA 1
ATOM 1749 C C . TYR A 1 211 ? -6.704 -5.459 4.461 1.00 92.62 211 TYR A C 1
ATOM 1751 O O . TYR A 1 211 ? -6.123 -6.516 4.201 1.00 92.62 211 TYR A O 1
ATOM 1759 N N . PHE A 1 212 ? -7.710 -5.009 3.729 1.00 92.25 212 PHE A N 1
ATOM 1760 C CA . PHE A 1 212 ? -8.175 -5.668 2.517 1.00 92.25 212 PHE A CA 1
ATOM 1761 C C . PHE A 1 212 ? -8.353 -4.649 1.408 1.00 92.25 212 PHE A C 1
ATOM 1763 O O . PHE A 1 212 ? -8.688 -3.510 1.672 1.00 92.25 212 PHE A O 1
ATOM 1770 N N . ILE A 1 213 ? -8.155 -5.052 0.164 1.00 88.50 213 ILE A N 1
ATOM 1771 C CA . ILE A 1 213 ? -8.419 -4.202 -0.997 1.00 88.50 213 ILE A CA 1
ATOM 1772 C C . ILE A 1 213 ? -9.326 -4.944 -1.958 1.00 88.50 213 ILE A C 1
ATOM 1774 O O . ILE A 1 213 ? -9.141 -6.137 -2.198 1.00 88.50 213 ILE A O 1
ATOM 1778 N N . SER A 1 214 ? -10.294 -4.236 -2.512 1.00 87.56 214 SER A N 1
ATOM 1779 C CA . SER A 1 214 ? -11.230 -4.730 -3.515 1.00 87.56 214 SER A CA 1
ATOM 1780 C C . SER A 1 214 ? -10.873 -4.190 -4.901 1.00 87.56 21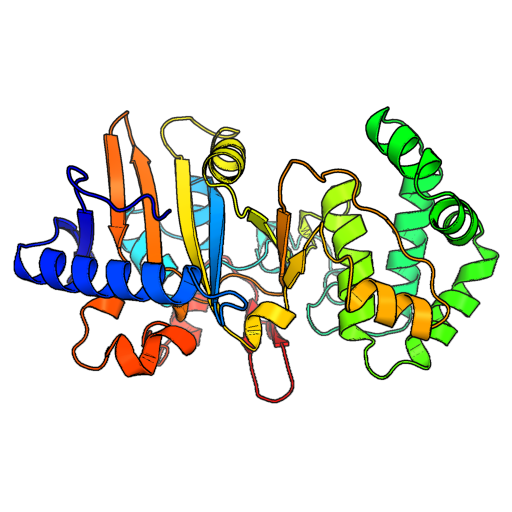4 SER A C 1
ATOM 1782 O O . SER A 1 214 ? -9.994 -3.337 -5.072 1.00 87.56 214 SER A O 1
ATOM 1784 N N . LYS A 1 215 ? -11.545 -4.689 -5.938 1.00 82.12 215 LYS A N 1
ATOM 1785 C CA . LYS A 1 215 ? -11.539 -4.027 -7.250 1.00 82.12 215 LYS A CA 1
ATOM 1786 C C . LYS A 1 215 ? -12.266 -2.667 -7.160 1.00 82.12 215 LYS A C 1
ATOM 1788 O O . LYS A 1 215 ? -13.277 -2.593 -6.475 1.00 82.12 215 LYS A O 1
ATOM 1793 N N . PRO A 1 216 ? -11.802 -1.622 -7.876 1.00 77.44 216 PRO A N 1
ATOM 1794 C CA . PRO A 1 216 ? -10.687 -1.634 -8.827 1.00 77.44 216 PRO A CA 1
ATOM 1795 C C . PRO A 1 216 ? -9.304 -1.443 -8.180 1.00 77.44 216 PRO A C 1
ATOM 1797 O O . PRO A 1 216 ? -8.302 -1.655 -8.858 1.00 77.44 216 PRO A O 1
ATOM 1800 N N . PHE A 1 217 ? -9.218 -1.101 -6.890 1.00 79.56 217 PHE A N 1
ATOM 1801 C CA . PHE A 1 217 ? -7.961 -0.766 -6.200 1.00 79.56 217 PHE A CA 1
ATOM 1802 C C . PHE A 1 217 ? -6.922 -1.890 -6.205 1.00 79.56 217 PHE A C 1
ATOM 1804 O O . PHE A 1 217 ? -5.721 -1.625 -6.218 1.00 79.56 217 PHE A O 1
ATOM 1811 N N . LEU A 1 218 ? -7.367 -3.145 -6.289 1.00 79.81 218 LEU A N 1
ATOM 1812 C CA . LEU A 1 218 ? -6.496 -4.301 -6.493 1.00 79.81 218 LEU A CA 1
ATOM 1813 C C . LEU A 1 218 ? -5.579 -4.153 -7.725 1.00 79.81 218 LEU A C 1
ATOM 1815 O O . LEU A 1 218 ? -4.454 -4.648 -7.711 1.00 79.81 218 LEU A O 1
ATOM 1819 N N . LEU A 1 219 ? -6.030 -3.447 -8.769 1.00 76.44 219 LEU A N 1
ATOM 1820 C CA . LEU A 1 219 ? -5.258 -3.187 -9.990 1.00 76.44 219 LEU A CA 1
ATOM 1821 C C . LEU A 1 219 ? -4.131 -2.164 -9.789 1.00 76.44 219 LEU A C 1
ATOM 1823 O O . LEU A 1 219 ? -3.237 -2.076 -10.630 1.00 76.44 219 LEU A O 1
ATOM 1827 N N . TYR A 1 220 ? -4.166 -1.397 -8.697 1.00 77.62 220 TYR A N 1
ATOM 1828 C CA . TYR A 1 220 ? -3.165 -0.381 -8.359 1.00 77.62 220 TYR A CA 1
ATOM 1829 C C . TYR A 1 220 ? -2.006 -0.935 -7.526 1.00 77.62 220 TYR A C 1
ATOM 1831 O O . TYR A 1 220 ? -1.093 -0.196 -7.160 1.00 77.62 220 TYR A O 1
ATOM 1839 N N . GLY A 1 221 ? -2.031 -2.227 -7.207 1.00 79.94 221 GLY A N 1
ATOM 1840 C CA . GLY A 1 221 ? -0.929 -2.887 -6.531 1.00 79.94 221 GLY A CA 1
ATOM 1841 C C . GLY A 1 221 ? -0.003 -3.627 -7.485 1.00 79.94 221 GLY A C 1
ATOM 1842 O O . GLY A 1 221 ? -0.434 -4.242 -8.461 1.00 79.94 221 GLY A O 1
ATOM 1843 N N . ILE A 1 222 ? 1.286 -3.619 -7.163 1.00 79.06 222 ILE A N 1
ATOM 1844 C CA . ILE A 1 222 ? 2.301 -4.400 -7.862 1.00 79.06 222 ILE A CA 1
ATOM 1845 C C . ILE A 1 222 ? 2.669 -5.598 -6.994 1.00 79.06 222 ILE A C 1
ATOM 1847 O O . ILE A 1 222 ? 3.158 -5.464 -5.877 1.00 79.06 222 ILE A O 1
ATOM 1851 N N . PHE A 1 223 ? 2.420 -6.798 -7.505 1.00 75.06 223 PHE A N 1
ATOM 1852 C CA . PHE A 1 223 ? 2.731 -8.043 -6.831 1.00 75.06 223 PHE A CA 1
ATOM 1853 C C . PHE A 1 223 ? 3.999 -8.672 -7.403 1.00 75.06 223 PHE A C 1
ATOM 1855 O O . PHE A 1 223 ? 4.180 -8.757 -8.616 1.00 75.06 223 PHE A O 1
ATOM 1862 N N . HIS A 1 224 ? 4.854 -9.230 -6.553 1.00 63.09 224 HIS A N 1
ATOM 1863 C CA . HIS A 1 224 ? 6.037 -9.957 -7.027 1.00 63.09 224 HIS A CA 1
ATOM 1864 C C . HIS A 1 224 ? 5.683 -11.178 -7.919 1.00 63.09 224 HIS A C 1
ATOM 1866 O O . HIS A 1 224 ? 6.492 -11.573 -8.763 1.00 63.09 224 HIS A O 1
ATOM 1872 N N . LYS A 1 225 ? 4.479 -11.779 -7.774 1.00 57.72 225 LYS A N 1
ATOM 1873 C CA . LYS A 1 225 ? 3.957 -12.810 -8.703 1.00 57.72 225 LYS A CA 1
ATOM 1874 C C . LYS A 1 225 ? 3.215 -12.210 -9.898 1.00 57.72 225 LYS A C 1
ATOM 1876 O O . LYS A 1 225 ? 2.437 -12.947 -10.489 1.00 57.72 225 LYS A O 1
ATOM 1881 N N . ASN A 1 226 ? 3.458 -10.961 -10.312 1.00 53.94 226 ASN A N 1
ATOM 1882 C CA . ASN A 1 226 ? 2.862 -10.313 -11.503 1.00 53.94 226 ASN A CA 1
ATOM 1883 C C . ASN A 1 226 ? 3.154 -10.998 -12.863 1.00 53.94 226 ASN A C 1
ATOM 1885 O O . ASN A 1 226 ? 3.089 -10.386 -13.928 1.00 53.94 226 ASN A O 1
ATOM 1889 N N . LYS A 1 227 ? 3.413 -12.304 -12.839 1.00 54.44 227 LYS A N 1
ATOM 1890 C CA . LYS A 1 227 ? 3.224 -13.256 -13.918 1.00 54.44 227 LYS A CA 1
ATOM 1891 C C . LYS A 1 227 ? 1.769 -13.213 -14.376 1.00 54.44 227 LYS A C 1
ATOM 1893 O O . LYS A 1 227 ? 0.874 -13.755 -13.738 1.00 54.44 227 LYS A O 1
ATOM 1898 N N . GLY A 1 228 ? 1.547 -12.563 -15.507 1.00 66.62 228 GLY A N 1
ATOM 1899 C CA . GLY A 1 228 ? 0.239 -12.512 -16.140 1.00 66.62 228 GLY A CA 1
ATOM 1900 C C . GLY A 1 228 ? 0.056 -11.205 -16.877 1.00 66.62 228 GLY A C 1
ATOM 1901 O O . GLY A 1 228 ? 0.672 -11.002 -17.919 1.00 66.62 228 GLY A O 1
ATOM 1902 N N . TYR A 1 229 ? -0.802 -10.331 -16.356 1.00 75.69 229 TYR A N 1
ATOM 1903 C CA . TYR A 1 229 ? -1.231 -9.138 -17.083 1.00 75.69 229 TYR A CA 1
ATOM 1904 C C . TYR A 1 229 ? -0.115 -8.096 -17.257 1.00 75.69 229 TYR A C 1
ATOM 1906 O O . TYR A 1 229 ? 0.061 -7.623 -18.375 1.00 75.69 229 TYR A O 1
ATOM 1914 N N . LEU A 1 230 ? 0.693 -7.796 -16.226 1.00 79.69 230 LEU A N 1
ATOM 1915 C CA . LEU A 1 230 ? 1.796 -6.835 -16.375 1.00 79.69 230 LEU A CA 1
ATOM 1916 C C . LEU A 1 230 ? 2.904 -7.368 -17.270 1.00 79.69 230 LEU A C 1
ATOM 1918 O O . LEU A 1 230 ? 3.331 -6.661 -18.169 1.00 79.69 230 LEU A O 1
ATOM 1922 N N . THR A 1 231 ? 3.334 -8.623 -17.110 1.00 80.88 231 THR A N 1
ATOM 1923 C CA . THR A 1 231 ? 4.317 -9.202 -18.042 1.00 80.88 231 THR A CA 1
ATOM 1924 C C . THR A 1 231 ? 3.798 -9.187 -19.483 1.00 80.88 231 THR A C 1
ATOM 1926 O O . THR A 1 231 ? 4.559 -8.891 -20.399 1.00 80.88 231 THR A O 1
ATOM 1929 N N . LYS A 1 232 ? 2.504 -9.471 -19.703 1.00 86.38 232 LYS A N 1
ATOM 1930 C CA . LYS A 1 232 ? 1.875 -9.354 -21.029 1.00 86.38 232 LYS A CA 1
ATOM 1931 C C . LYS A 1 232 ? 1.877 -7.907 -21.532 1.00 86.38 232 LYS A C 1
ATOM 1933 O O . LYS A 1 232 ? 2.168 -7.697 -22.702 1.00 86.38 232 LYS A O 1
ATOM 1938 N N . LEU A 1 233 ? 1.583 -6.932 -20.670 1.00 88.88 233 LEU A N 1
ATOM 1939 C CA . LEU A 1 233 ? 1.613 -5.507 -21.004 1.00 88.88 233 LEU A CA 1
ATOM 1940 C C . LEU A 1 233 ? 3.024 -5.049 -21.395 1.00 88.88 233 LEU A C 1
ATOM 1942 O O . LEU A 1 233 ? 3.188 -4.438 -22.444 1.00 88.88 233 LEU A O 1
ATOM 1946 N N . ILE A 1 234 ? 4.029 -5.397 -20.591 1.00 91.06 234 ILE A N 1
ATOM 1947 C CA . ILE A 1 234 ? 5.443 -5.071 -20.820 1.00 91.06 234 ILE A CA 1
ATOM 1948 C C . ILE A 1 234 ? 5.904 -5.635 -22.166 1.00 91.06 234 ILE A C 1
ATOM 1950 O O . ILE A 1 234 ? 6.380 -4.891 -23.020 1.00 91.06 234 ILE A O 1
ATOM 1954 N N . LYS A 1 235 ? 5.628 -6.921 -22.420 1.00 90.38 235 LYS A N 1
ATOM 1955 C CA . LYS A 1 235 ? 5.941 -7.560 -23.705 1.00 90.38 235 LYS A CA 1
ATOM 1956 C C . LYS A 1 235 ? 5.194 -6.933 -24.882 1.00 90.38 235 LYS A C 1
ATOM 1958 O O . LYS A 1 235 ? 5.779 -6.771 -25.942 1.00 90.38 235 LYS A O 1
ATOM 1963 N N . LYS A 1 236 ? 3.923 -6.549 -24.708 1.00 92.81 236 LYS A N 1
ATOM 1964 C CA . LYS A 1 236 ? 3.139 -5.855 -25.747 1.00 92.81 236 LYS A CA 1
ATOM 1965 C C . LYS A 1 236 ? 3.748 -4.497 -26.118 1.00 92.81 236 LYS A C 1
ATOM 1967 O O . LYS A 1 236 ? 3.593 -4.067 -27.254 1.00 92.81 236 LYS A O 1
ATOM 1972 N N . CYS A 1 237 ? 4.431 -3.843 -25.181 1.00 94.00 237 CYS A N 1
ATOM 1973 C CA . CYS A 1 237 ? 5.139 -2.585 -25.417 1.00 94.00 237 CYS A CA 1
ATOM 1974 C C . CYS A 1 237 ? 6.576 -2.795 -25.934 1.00 94.00 237 CYS A C 1
ATOM 1976 O O . CYS A 1 237 ? 7.321 -1.828 -26.022 1.00 94.00 237 CYS A O 1
ATOM 1978 N N . ASN A 1 238 ? 6.987 -4.033 -26.250 1.00 94.31 238 ASN A N 1
ATOM 1979 C CA . ASN A 1 238 ? 8.365 -4.389 -26.623 1.00 94.31 238 ASN A CA 1
ATOM 1980 C C . ASN A 1 238 ? 9.416 -3.954 -25.585 1.00 94.31 238 ASN A C 1
ATOM 1982 O O . ASN A 1 238 ? 10.557 -3.636 -25.927 1.00 94.31 238 ASN A O 1
ATOM 1986 N N . LEU A 1 239 ? 9.009 -3.928 -24.316 1.00 95.62 239 LEU A N 1
ATOM 1987 C CA . LEU A 1 239 ? 9.853 -3.610 -23.175 1.00 95.62 239 LEU A CA 1
ATOM 1988 C C . LEU A 1 239 ? 10.314 -4.892 -22.472 1.00 95.62 239 LEU A C 1
ATOM 1990 O O . LEU A 1 239 ? 9.643 -5.929 -22.526 1.00 95.62 239 LEU A O 1
ATOM 1994 N N . VAL A 1 240 ? 11.439 -4.806 -21.763 1.00 93.62 240 VAL A N 1
ATOM 1995 C CA . VAL A 1 240 ? 12.006 -5.943 -21.029 1.00 93.62 240 VAL A CA 1
ATOM 1996 C C . VAL A 1 240 ? 11.308 -6.153 -19.685 1.00 93.62 240 VAL A C 1
ATOM 1998 O O . VAL A 1 240 ? 11.025 -5.211 -18.938 1.00 93.62 240 VAL A O 1
ATOM 2001 N N . SER A 1 241 ? 11.035 -7.418 -19.363 1.00 90.69 241 SER A N 1
ATOM 2002 C CA . SER A 1 241 ? 10.408 -7.833 -18.102 1.00 90.69 241 SER A CA 1
ATOM 2003 C C . SER A 1 241 ? 11.404 -8.542 -17.187 1.00 90.69 241 SER A C 1
ATOM 2005 O O . SER A 1 241 ? 12.319 -9.202 -17.668 1.00 90.69 241 SER A O 1
ATOM 2007 N N . TYR A 1 242 ? 11.174 -8.488 -15.878 1.00 86.75 242 TYR A N 1
ATOM 2008 C CA . TYR A 1 242 ? 11.945 -9.202 -14.869 1.00 86.75 242 TYR A CA 1
ATOM 2009 C C . TYR A 1 242 ? 11.089 -10.142 -14.008 1.00 86.75 242 TYR A C 1
ATOM 2011 O O . TYR A 1 242 ? 9.882 -9.976 -13.813 1.00 86.75 242 TYR A O 1
ATOM 2019 N N . SER A 1 243 ? 11.764 -11.133 -13.438 1.00 82.38 243 SER A N 1
ATOM 2020 C CA . SER A 1 243 ? 11.318 -11.981 -12.342 1.00 82.38 243 SER A CA 1
ATOM 2021 C C . SER A 1 243 ? 11.818 -11.412 -11.017 1.00 82.38 243 SER A C 1
ATOM 2023 O O . SER A 1 243 ? 13.026 -11.292 -10.832 1.00 82.38 243 SER A O 1
ATOM 2025 N N . ALA A 1 244 ? 10.909 -11.136 -10.080 1.00 74.94 244 ALA A N 1
ATOM 2026 C CA . ALA A 1 244 ? 11.232 -10.547 -8.775 1.00 74.94 244 ALA A CA 1
ATOM 2027 C C . ALA A 1 244 ? 12.308 -11.325 -7.986 1.00 74.94 244 ALA A C 1
ATOM 2029 O O . ALA A 1 244 ? 12.335 -12.563 -8.030 1.00 74.94 244 ALA A O 1
ATOM 2030 N N . LEU A 1 245 ? 13.149 -10.615 -7.222 1.00 69.81 245 LEU A N 1
ATOM 2031 C CA . LEU A 1 245 ? 14.211 -11.206 -6.395 1.00 69.81 245 LEU A CA 1
ATOM 2032 C C . LEU A 1 245 ? 13.645 -11.820 -5.107 1.00 69.81 245 LEU A C 1
ATOM 2034 O O . LEU A 1 245 ? 13.989 -12.944 -4.730 1.00 69.81 245 LEU A O 1
ATOM 2038 N N . HIS A 1 246 ? 12.712 -11.115 -4.463 1.00 71.81 246 HIS A N 1
ATOM 2039 C CA . HIS A 1 246 ? 12.150 -11.455 -3.154 1.00 71.81 246 HIS A CA 1
ATOM 2040 C C . HIS A 1 246 ? 10.882 -12.324 -3.237 1.00 71.81 246 HIS A C 1
ATOM 2042 O O . HIS A 1 246 ? 9.899 -12.113 -2.531 1.00 71.81 246 HIS A O 1
ATOM 2048 N N . LYS A 1 247 ? 10.901 -13.386 -4.059 1.00 69.00 247 LYS A N 1
ATOM 2049 C CA . LYS A 1 247 ? 9.717 -14.252 -4.288 1.00 69.00 247 LYS A CA 1
ATOM 2050 C C . LYS A 1 247 ? 9.109 -14.867 -3.022 1.00 69.00 247 LYS A C 1
ATOM 2052 O O . LYS A 1 247 ? 7.947 -15.251 -3.023 1.00 69.00 247 LYS A O 1
ATOM 2057 N N . LYS A 1 248 ? 9.904 -15.021 -1.960 1.00 69.62 248 LYS A N 1
ATOM 2058 C CA . LYS A 1 248 ? 9.460 -15.628 -0.697 1.00 69.62 248 LYS A CA 1
ATOM 2059 C C . LYS A 1 248 ? 8.751 -14.646 0.235 1.00 69.62 248 LYS A C 1
ATOM 2061 O O . LYS A 1 248 ? 8.046 -15.109 1.124 1.00 69.62 248 LYS A O 1
ATOM 2066 N N . GLU A 1 249 ? 8.955 -13.340 0.056 1.00 72.69 249 GLU A N 1
ATOM 2067 C CA . GLU A 1 249 ? 8.385 -12.294 0.925 1.00 72.69 249 GLU A CA 1
ATOM 2068 C C . GLU A 1 249 ? 6.902 -12.042 0.640 1.00 72.69 249 GLU A C 1
ATOM 2070 O O . GLU A 1 249 ? 6.185 -11.434 1.430 1.00 72.69 249 GLU A O 1
ATOM 2075 N N . GLU A 1 250 ? 6.429 -12.582 -0.478 1.00 78.56 250 GLU A N 1
ATOM 2076 C CA . GLU A 1 250 ? 5.072 -12.413 -0.961 1.00 78.56 250 GLU A CA 1
ATOM 2077 C C . GLU A 1 250 ? 4.601 -10.959 -0.993 1.00 78.56 250 GLU A C 1
ATOM 2079 O O . GLU A 1 250 ? 3.450 -10.658 -0.683 1.00 78.56 250 GLU A O 1
ATOM 2084 N N . GLU A 1 251 ? 5.518 -10.063 -1.369 1.00 82.88 251 GLU A N 1
ATOM 2085 C CA . GLU A 1 251 ? 5.261 -8.633 -1.344 1.00 82.88 251 GLU A CA 1
ATOM 2086 C C . GLU A 1 251 ? 4.194 -8.242 -2.363 1.00 82.88 251 GLU A C 1
ATOM 2088 O O . GLU A 1 251 ? 4.219 -8.676 -3.526 1.00 82.88 251 GLU A O 1
ATOM 2093 N N . PHE A 1 252 ? 3.287 -7.397 -1.882 1.00 85.38 252 PHE A N 1
ATOM 2094 C CA . PHE A 1 252 ? 2.324 -6.623 -2.639 1.00 85.38 252 PHE A CA 1
ATOM 2095 C C . PHE A 1 252 ? 2.547 -5.140 -2.312 1.00 85.38 252 PHE A C 1
ATOM 2097 O O . PHE A 1 252 ? 2.281 -4.695 -1.193 1.00 85.38 252 PHE A O 1
ATOM 2104 N N . SER A 1 253 ? 3.074 -4.381 -3.267 1.00 87.62 253 SER A N 1
ATOM 2105 C CA . SER A 1 253 ? 3.358 -2.954 -3.120 1.00 87.62 253 SER A CA 1
ATOM 2106 C C . SER A 1 253 ? 2.123 -2.157 -3.546 1.00 87.62 253 SER A C 1
ATOM 2108 O O . SER A 1 253 ? 1.749 -2.188 -4.719 1.00 87.62 253 SER A O 1
ATOM 2110 N N . ILE A 1 254 ? 1.462 -1.467 -2.612 1.00 87.69 254 ILE A N 1
ATOM 2111 C CA . ILE A 1 254 ? 0.276 -0.653 -2.928 1.00 87.69 254 ILE A CA 1
ATOM 2112 C C . ILE A 1 254 ? 0.693 0.744 -3.337 1.00 87.69 254 ILE A C 1
ATOM 2114 O O . ILE A 1 254 ? 1.376 1.430 -2.572 1.00 87.69 254 ILE A O 1
ATOM 2118 N N . ARG A 1 255 ? 0.231 1.190 -4.506 1.00 88.12 255 ARG A N 1
ATOM 2119 C CA . ARG A 1 255 ? 0.367 2.580 -4.924 1.00 88.12 255 ARG A CA 1
ATOM 2120 C C . ARG A 1 255 ? -0.513 3.484 -4.068 1.00 88.12 255 ARG A C 1
ATOM 2122 O O . ARG A 1 255 ? -1.727 3.324 -4.038 1.00 88.12 255 ARG A O 1
ATOM 2129 N N . GLY A 1 256 ? 0.107 4.469 -3.436 1.00 84.06 256 GLY A N 1
ATOM 2130 C CA . GLY A 1 256 ? -0.590 5.614 -2.869 1.00 84.06 256 GLY A CA 1
ATOM 2131 C C . GLY A 1 256 ? -1.126 5.468 -1.447 1.00 84.06 256 GLY A C 1
ATOM 2132 O O . GLY A 1 256 ? -1.771 6.376 -0.934 1.00 84.06 256 GLY A O 1
ATOM 2133 N N . GLY A 1 257 ? -0.775 4.385 -0.760 1.00 86.69 257 GLY A N 1
ATOM 2134 C CA . GLY A 1 257 ? -1.054 4.245 0.664 1.00 86.69 257 GLY A CA 1
ATOM 2135 C C . GLY A 1 257 ? -2.256 3.372 0.998 1.00 86.69 257 GLY A C 1
ATOM 2136 O O . GLY A 1 257 ? -2.807 2.672 0.151 1.00 86.69 257 GLY A O 1
ATOM 2137 N N . PHE A 1 258 ? -2.619 3.373 2.279 1.00 87.44 258 PHE A N 1
ATOM 2138 C CA . PHE A 1 258 ? -3.792 2.684 2.799 1.00 87.44 258 PHE A CA 1
ATOM 2139 C C . PHE A 1 258 ? -4.925 3.675 2.937 1.00 87.44 258 PHE A C 1
ATOM 2141 O O . PHE A 1 258 ? -4.849 4.582 3.767 1.00 87.44 258 PHE A O 1
ATOM 2148 N N . LEU A 1 259 ? -5.993 3.455 2.177 1.00 90.62 259 LEU A N 1
ATOM 2149 C CA . LEU A 1 259 ? -7.236 4.157 2.437 1.00 90.62 259 LEU A CA 1
ATOM 2150 C C . LEU A 1 259 ? -7.846 3.637 3.747 1.00 90.62 259 LEU A C 1
ATOM 2152 O O . LEU A 1 259 ? -7.847 2.425 3.985 1.00 90.62 259 LEU A O 1
ATOM 2156 N N . PRO A 1 260 ? -8.383 4.530 4.591 1.00 93.12 260 PRO A N 1
ATOM 2157 C CA . PRO A 1 260 ? -8.932 4.165 5.897 1.00 93.12 260 PRO A CA 1
ATOM 2158 C C . PRO A 1 260 ? -10.094 3.160 5.789 1.00 93.12 260 PRO A C 1
ATOM 2160 O O . PRO A 1 260 ? -10.186 2.229 6.590 1.00 93.12 260 PRO A O 1
ATOM 2163 N N . HIS A 1 261 ? -10.889 3.274 4.720 1.00 92.62 261 HIS A N 1
ATOM 2164 C CA . HIS A 1 261 ? -11.985 2.383 4.314 1.00 92.62 261 HIS A CA 1
ATOM 2165 C C . HIS A 1 261 ? -11.601 0.893 4.264 1.00 92.62 261 HIS A C 1
ATOM 2167 O O . HIS A 1 261 ? -12.451 0.018 4.393 1.00 92.62 261 HIS A O 1
ATOM 2173 N N . TYR A 1 262 ? -10.316 0.596 4.089 1.00 93.00 262 TYR A N 1
ATOM 2174 C CA . TYR A 1 262 ? -9.798 -0.745 3.835 1.00 93.00 262 TYR A CA 1
ATOM 2175 C C . TYR A 1 262 ? -9.034 -1.348 5.016 1.00 93.00 262 TYR A C 1
ATOM 2177 O O . TYR A 1 262 ? -8.607 -2.504 4.969 1.00 93.00 262 TYR A O 1
ATOM 2185 N N . ILE A 1 263 ? -8.862 -0.595 6.104 1.00 95.12 263 ILE A N 1
ATOM 2186 C CA . ILE A 1 263 ? -8.171 -1.065 7.305 1.00 95.12 263 ILE A CA 1
ATOM 2187 C C . ILE A 1 263 ? -9.187 -1.790 8.186 1.00 95.12 263 ILE A C 1
ATOM 2189 O O . ILE A 1 263 ? -10.039 -1.148 8.785 1.00 95.12 263 ILE A O 1
ATOM 2193 N N . LEU A 1 264 ? -9.095 -3.118 8.301 1.00 95.12 264 LEU A N 1
ATOM 2194 C CA . LEU A 1 264 ? -9.980 -3.907 9.169 1.00 95.12 264 LEU A CA 1
ATOM 2195 C C . LEU A 1 264 ? -9.568 -3.779 10.638 1.00 95.12 264 LEU A C 1
ATOM 2197 O O . LEU A 1 264 ? -10.411 -3.626 11.521 1.00 95.12 264 LEU A O 1
ATOM 2201 N N . TYR A 1 265 ? -8.264 -3.869 10.906 1.00 95.88 265 TYR A N 1
ATOM 2202 C CA . TYR A 1 265 ? -7.744 -3.803 12.264 1.00 95.88 265 TYR A CA 1
ATOM 2203 C C . TYR A 1 265 ? -6.271 -3.412 12.326 1.00 95.88 265 TYR A C 1
ATOM 2205 O O . TYR A 1 265 ? -5.507 -3.571 11.372 1.00 95.88 265 TYR A O 1
ATOM 2213 N N . VAL A 1 266 ? -5.849 -3.012 13.523 1.00 95.81 266 VAL A N 1
ATOM 2214 C CA . VAL A 1 266 ? -4.445 -2.919 13.912 1.00 95.81 266 VAL A CA 1
ATOM 2215 C C . VAL A 1 266 ? -4.178 -3.867 15.072 1.00 95.81 266 VAL A C 1
ATOM 2217 O O . VAL A 1 266 ? -4.793 -3.781 16.134 1.00 95.81 266 VAL A O 1
ATOM 2220 N N . LYS A 1 267 ? -3.237 -4.789 14.879 1.00 94.44 267 LYS A N 1
ATOM 2221 C CA . LYS A 1 267 ? -2.680 -5.592 15.962 1.00 94.44 267 LYS A CA 1
ATOM 2222 C C . LYS A 1 267 ? -1.562 -4.797 16.615 1.00 94.44 267 LYS A C 1
ATOM 2224 O O . LYS A 1 267 ? -0.523 -4.606 15.995 1.00 94.44 267 LYS A O 1
ATOM 2229 N N . LEU A 1 268 ? -1.757 -4.393 17.861 1.00 92.50 268 LEU A N 1
ATOM 2230 C CA . LEU A 1 268 ? -0.746 -3.760 18.697 1.00 92.50 268 LEU A CA 1
ATOM 2231 C C . LEU A 1 268 ? -0.146 -4.795 19.646 1.00 92.50 268 LEU A C 1
ATOM 2233 O O . LEU A 1 268 ? -0.873 -5.510 20.338 1.00 92.50 268 LEU A O 1
ATOM 2237 N N . LYS A 1 269 ? 1.181 -4.838 19.730 1.00 88.12 269 LYS A N 1
ATOM 2238 C CA . LYS A 1 269 ? 1.892 -5.548 20.790 1.00 88.12 269 LYS A CA 1
ATOM 2239 C C . LYS A 1 269 ? 2.546 -4.533 21.717 1.00 88.12 269 LYS A C 1
ATOM 2241 O O . LYS A 1 269 ? 3.455 -3.836 21.291 1.00 88.12 269 LYS A O 1
ATOM 2246 N N . GLU A 1 270 ? 2.103 -4.503 22.970 1.00 79.69 270 GLU A N 1
ATOM 2247 C CA . GLU A 1 270 ? 2.596 -3.606 24.020 1.00 79.69 270 GLU A CA 1
ATOM 2248 C C . GLU A 1 270 ? 2.930 -4.424 25.273 1.00 79.69 270 GLU A C 1
ATOM 2250 O O . GLU A 1 270 ? 2.066 -5.118 25.815 1.00 79.69 270 GLU A O 1
ATOM 2255 N N . LYS A 1 271 ? 4.182 -4.362 25.752 1.00 78.38 271 LYS A N 1
ATOM 2256 C CA . LYS A 1 271 ? 4.630 -4.997 27.012 1.00 78.38 271 LYS A CA 1
ATOM 2257 C C . LYS A 1 271 ? 4.178 -6.463 27.152 1.00 78.38 271 LYS A C 1
ATOM 2259 O O . LYS A 1 271 ? 3.645 -6.872 28.184 1.00 78.38 271 LYS A O 1
ATOM 2264 N N . ARG A 1 272 ? 4.378 -7.261 26.095 1.00 75.88 272 ARG A N 1
ATOM 2265 C CA . ARG A 1 272 ? 3.961 -8.682 25.965 1.00 75.88 272 ARG A CA 1
ATOM 2266 C C . ARG A 1 272 ? 2.449 -8.958 25.906 1.00 75.88 272 ARG A C 1
ATOM 2268 O O . ARG A 1 272 ? 2.071 -10.125 25.859 1.00 75.88 272 ARG A O 1
ATOM 2275 N N . LYS A 1 273 ? 1.589 -7.940 25.867 1.00 84.50 273 LYS A N 1
ATOM 2276 C CA . LYS A 1 273 ? 0.155 -8.096 25.585 1.00 84.50 273 LYS A CA 1
ATOM 2277 C C . LYS A 1 273 ? -0.119 -7.785 24.121 1.00 84.50 273 LYS A C 1
ATOM 2279 O O . LYS A 1 273 ? 0.468 -6.864 23.559 1.00 84.50 273 LYS A O 1
ATOM 2284 N N . GLU A 1 274 ? -1.018 -8.549 23.514 1.00 88.81 274 GLU A N 1
ATOM 2285 C CA . GLU A 1 274 ? -1.523 -8.271 22.172 1.00 88.81 274 GLU A CA 1
ATOM 2286 C C . GLU A 1 274 ? -2.936 -7.692 22.275 1.00 88.81 274 GLU A C 1
ATOM 2288 O O . GLU A 1 274 ? -3.783 -8.240 22.980 1.00 88.81 274 GLU A O 1
ATOM 2293 N N . LYS A 1 275 ? -3.185 -6.594 21.564 1.00 91.88 275 LYS A N 1
ATOM 2294 C CA . LYS A 1 275 ? -4.509 -5.998 21.383 1.00 91.88 275 LYS A CA 1
ATOM 2295 C C . LYS A 1 275 ? -4.831 -5.989 19.896 1.00 91.88 275 LYS A C 1
ATOM 2297 O O . LYS A 1 275 ? -3.978 -5.631 19.088 1.00 91.88 275 LYS A O 1
ATOM 2302 N N . TYR A 1 276 ? -6.054 -6.360 19.544 1.00 94.81 276 TYR A N 1
ATOM 2303 C CA . TYR A 1 276 ? -6.572 -6.222 18.185 1.00 94.81 276 TYR A CA 1
ATOM 2304 C C . TYR A 1 276 ? -7.582 -5.093 18.220 1.00 94.81 276 TYR A C 1
ATOM 2306 O O . TYR A 1 276 ? -8.654 -5.246 18.800 1.00 94.81 276 TYR A O 1
ATOM 2314 N N . ILE A 1 277 ? -7.190 -3.949 17.677 1.00 96.44 277 ILE A N 1
ATOM 2315 C CA . ILE A 1 277 ? -8.023 -2.757 17.619 1.00 96.44 277 ILE A CA 1
ATOM 2316 C C . ILE A 1 277 ? -8.721 -2.798 16.270 1.00 96.44 277 ILE A C 1
ATOM 2318 O O . ILE A 1 277 ? -8.074 -2.718 15.229 1.00 96.44 277 ILE A O 1
ATOM 2322 N N . ILE A 1 278 ? -10.020 -3.019 16.305 1.00 96.50 278 ILE A N 1
ATOM 2323 C CA . ILE A 1 278 ? -10.905 -3.122 15.159 1.00 96.50 278 ILE A CA 1
ATOM 2324 C C . ILE A 1 278 ? -11.285 -1.715 14.702 1.00 96.50 278 ILE A C 1
ATOM 2326 O O . ILE A 1 278 ? -11.410 -0.809 15.527 1.00 96.50 278 ILE A O 1
ATOM 2330 N N . ASN A 1 279 ? -11.451 -1.538 13.393 1.00 95.69 279 ASN A N 1
ATOM 2331 C CA . ASN A 1 279 ? -11.878 -0.268 12.830 1.00 95.69 279 ASN A CA 1
ATOM 2332 C C . ASN A 1 279 ? -13.271 0.126 13.374 1.00 95.69 279 ASN A C 1
ATOM 2334 O O . ASN A 1 279 ? -14.214 -0.660 13.240 1.00 95.69 279 ASN A O 1
ATOM 2338 N N . PRO A 1 280 ? -13.427 1.316 13.986 1.00 95.19 280 PRO A N 1
ATOM 2339 C CA . PRO A 1 280 ? -14.692 1.739 14.577 1.00 95.19 280 PRO A CA 1
ATOM 2340 C C . PRO A 1 280 ? -15.812 1.943 13.551 1.00 95.19 280 PRO A C 1
ATOM 2342 O O . PRO A 1 280 ? -16.975 1.730 13.886 1.00 95.19 280 PRO A O 1
ATOM 2345 N N . PHE A 1 281 ? -15.480 2.261 12.295 1.00 93.50 281 PHE A N 1
ATOM 2346 C CA . PHE A 1 281 ? -16.452 2.492 11.218 1.00 93.50 281 PHE A CA 1
ATOM 2347 C C . PHE A 1 281 ? -17.188 1.222 10.771 1.00 93.50 281 PHE A C 1
ATOM 2349 O O . PHE A 1 281 ? -18.112 1.272 9.973 1.00 93.50 281 PHE A O 1
ATOM 2356 N N . ILE A 1 282 ? -16.825 0.067 11.327 1.00 92.12 282 ILE A N 1
ATOM 2357 C CA . ILE A 1 282 ? -17.580 -1.176 11.176 1.00 92.12 282 ILE A CA 1
ATOM 2358 C C . ILE A 1 282 ? -18.878 -1.152 11.992 1.00 92.12 282 ILE A C 1
ATOM 2360 O O . ILE A 1 282 ? -19.849 -1.834 11.660 1.00 92.12 282 ILE A O 1
ATOM 2364 N N . PHE A 1 283 ? -18.905 -0.398 13.089 1.00 91.94 283 PHE A N 1
ATOM 2365 C CA . PHE A 1 283 ? -20.007 -0.417 14.048 1.00 91.94 283 PHE A CA 1
ATOM 2366 C C . PHE A 1 283 ? -21.070 0.646 13.781 1.00 91.94 283 PHE A C 1
ATOM 2368 O O . PHE A 1 283 ? -22.093 0.612 14.453 1.00 91.94 283 PHE A O 1
ATOM 2375 N N . VAL A 1 284 ? -20.874 1.528 12.797 1.00 89.69 284 VAL A N 1
ATOM 2376 C CA . VAL A 1 284 ? -21.894 2.513 12.409 1.00 89.69 284 VAL A CA 1
ATOM 2377 C C . VAL A 1 284 ? -23.097 1.829 11.760 1.00 89.69 284 VAL A C 1
ATOM 2379 O O . VAL A 1 284 ? -22.976 0.725 11.209 1.00 89.69 284 VAL A O 1
ATOM 2382 N N . ASP A 1 285 ? -24.257 2.472 11.861 1.00 85.00 285 ASP A N 1
ATOM 2383 C CA . ASP A 1 285 ? -25.532 1.922 11.399 1.00 85.00 285 ASP A CA 1
ATOM 2384 C C . ASP A 1 285 ? -25.605 1.854 9.869 1.00 85.00 285 ASP A C 1
ATOM 2386 O O . ASP A 1 285 ? -26.242 0.948 9.330 1.00 85.00 285 ASP A O 1
ATOM 2390 N N . GLU A 1 286 ? -24.909 2.747 9.153 1.00 84.06 286 GLU A N 1
ATOM 2391 C CA . GLU A 1 286 ? -24.887 2.728 7.687 1.00 84.06 286 GLU A CA 1
ATOM 2392 C C . GLU A 1 286 ? -24.114 1.534 7.107 1.00 84.06 286 GLU A C 1
ATOM 2394 O O . GLU A 1 286 ? -24.303 1.194 5.938 1.00 84.06 286 GLU A O 1
ATOM 2399 N N . TYR A 1 287 ? -23.238 0.885 7.885 1.00 86.75 287 TYR A N 1
ATOM 2400 C CA . TYR A 1 287 ? -22.419 -0.207 7.366 1.00 86.75 287 TYR A CA 1
ATOM 2401 C C . TYR A 1 287 ? -23.190 -1.526 7.302 1.00 86.75 287 TYR A C 1
ATOM 2403 O O . TYR A 1 287 ? -23.468 -2.157 8.328 1.00 86.75 287 TYR A O 1
ATOM 2411 N N . ASN A 1 288 ? -23.423 -2.002 6.077 1.00 86.88 288 ASN A N 1
ATOM 2412 C CA . ASN A 1 288 ? -23.943 -3.331 5.801 1.00 86.88 288 ASN A CA 1
ATOM 2413 C C . ASN A 1 288 ? -22.898 -4.160 5.041 1.00 86.88 288 ASN A C 1
ATOM 2415 O O . ASN A 1 288 ? -22.555 -3.881 3.893 1.00 86.88 288 ASN A O 1
ATOM 2419 N N . VAL A 1 289 ? -22.401 -5.225 5.673 1.00 85.31 289 VAL A N 1
ATOM 2420 C CA . VAL A 1 289 ? -21.355 -6.074 5.087 1.00 85.31 289 VAL A CA 1
ATOM 2421 C C . VAL A 1 289 ? -21.775 -6.725 3.766 1.00 85.31 289 VAL A C 1
ATOM 2423 O O . VAL A 1 289 ? -20.925 -6.940 2.907 1.00 85.31 289 VAL A O 1
ATOM 2426 N N . ASP A 1 290 ? -23.064 -7.002 3.561 1.00 83.44 290 ASP A N 1
ATOM 2427 C CA . ASP A 1 290 ? -23.541 -7.642 2.332 1.00 83.44 290 ASP A CA 1
ATOM 2428 C C . ASP A 1 290 ? -23.446 -6.728 1.112 1.00 83.44 290 ASP A C 1
ATOM 2430 O O . ASP A 1 290 ? -23.261 -7.210 -0.005 1.00 83.44 290 ASP A O 1
ATOM 2434 N N . THR A 1 291 ? -23.535 -5.416 1.319 1.00 82.75 291 THR A N 1
ATOM 2435 C CA . THR A 1 291 ? -23.501 -4.422 0.241 1.00 82.75 291 THR A CA 1
ATOM 2436 C C . THR A 1 291 ? -22.172 -3.679 0.168 1.00 82.75 291 THR A C 1
ATOM 2438 O O . THR A 1 291 ? -21.713 -3.372 -0.925 1.00 82.75 291 THR A O 1
ATOM 2441 N N . ASN A 1 292 ? -21.512 -3.433 1.302 1.00 84.00 292 ASN A N 1
ATOM 2442 C CA . ASN A 1 292 ? -20.373 -2.515 1.380 1.00 84.00 292 ASN A CA 1
ATOM 2443 C C . ASN A 1 292 ? -19.004 -3.205 1.463 1.00 84.00 292 ASN A C 1
ATOM 2445 O O . ASN A 1 292 ? -17.982 -2.524 1.450 1.00 84.00 292 ASN A O 1
ATOM 2449 N N . LEU A 1 293 ? -18.927 -4.544 1.523 1.00 85.25 293 LEU A N 1
ATOM 2450 C CA . LEU A 1 293 ? -17.638 -5.251 1.633 1.00 85.25 293 LEU A CA 1
ATOM 2451 C C . LEU A 1 293 ? -16.635 -4.844 0.539 1.00 85.25 293 LEU A C 1
ATOM 2453 O O . LEU A 1 293 ? -15.443 -4.736 0.810 1.00 85.25 293 LEU A O 1
ATOM 2457 N N . ASN A 1 294 ? -17.112 -4.591 -0.682 1.00 84.31 294 ASN A N 1
ATOM 2458 C CA . ASN A 1 294 ? -16.264 -4.182 -1.802 1.00 84.31 294 ASN A CA 1
ATOM 2459 C C . ASN A 1 294 ? -15.985 -2.674 -1.851 1.00 84.31 294 ASN A C 1
ATOM 2461 O O . ASN A 1 294 ? -15.033 -2.268 -2.506 1.00 84.31 294 ASN A O 1
ATOM 2465 N N . GLU A 1 295 ? -16.779 -1.848 -1.181 1.00 86.06 295 GLU A N 1
ATOM 2466 C CA . GLU A 1 295 ? -16.613 -0.386 -1.155 1.00 86.06 295 GLU A CA 1
ATOM 2467 C C . GLU A 1 295 ? -15.721 0.060 0.014 1.00 86.06 295 GLU A C 1
ATOM 2469 O O . GLU A 1 295 ? -15.126 1.135 -0.017 1.00 86.06 295 GLU A O 1
ATOM 2474 N N . GLY A 1 296 ? -15.578 -0.806 1.021 1.00 90.00 296 GLY A N 1
ATOM 2475 C CA . GLY A 1 296 ? -14.881 -0.510 2.264 1.00 90.00 296 GLY A CA 1
ATOM 2476 C C . GLY A 1 296 ? -15.827 0.026 3.339 1.00 90.00 296 GLY A C 1
ATOM 2477 O O . GLY A 1 296 ? -17.046 0.055 3.184 1.00 90.00 296 GLY A O 1
ATOM 2478 N N . PHE A 1 297 ? -15.261 0.394 4.483 1.00 92.25 297 PHE A N 1
ATOM 2479 C CA . PHE A 1 297 ? -16.026 0.944 5.599 1.00 92.25 297 PHE A CA 1
ATOM 2480 C C . PHE A 1 297 ? -16.404 2.405 5.340 1.00 92.25 297 PHE A C 1
ATOM 2482 O O . PHE A 1 297 ? -15.572 3.129 4.798 1.00 92.25 297 PHE A O 1
ATOM 2489 N N . PRO A 1 298 ? -17.597 2.860 5.760 1.00 92.81 298 PRO A N 1
ATOM 2490 C CA . PRO A 1 298 ? -18.059 4.237 5.594 1.00 92.81 298 PRO A CA 1
ATOM 2491 C C . PRO A 1 298 ? -17.317 5.161 6.566 1.00 92.81 298 PRO A C 1
ATOM 2493 O O . PRO A 1 298 ? -17.789 5.476 7.657 1.00 92.81 298 PRO A O 1
ATOM 2496 N N . VAL A 1 299 ? -16.098 5.542 6.196 1.00 92.12 299 VAL A N 1
ATOM 2497 C CA . VAL A 1 299 ? -15.278 6.459 6.982 1.00 92.12 299 VAL A CA 1
ATOM 2498 C C . VAL A 1 299 ? -15.704 7.882 6.657 1.00 92.12 299 VAL A C 1
ATOM 2500 O O . VAL A 1 299 ? -15.576 8.317 5.517 1.00 92.12 299 VAL A O 1
ATOM 2503 N N . ASP A 1 300 ? -16.155 8.621 7.664 1.00 89.44 300 ASP A N 1
ATOM 2504 C CA . ASP A 1 300 ? -16.458 10.044 7.521 1.00 89.44 300 ASP A CA 1
ATOM 2505 C C . ASP A 1 300 ? -15.178 10.858 7.232 1.00 89.44 300 ASP A C 1
ATOM 2507 O O . ASP A 1 300 ? -14.200 10.800 7.987 1.00 89.44 300 ASP A O 1
ATOM 2511 N N . GLN A 1 301 ? -15.194 11.597 6.117 1.00 88.50 301 GLN A N 1
ATOM 2512 C CA . GLN A 1 301 ? -14.100 12.430 5.604 1.00 88.50 301 GLN A CA 1
ATOM 2513 C C . GLN A 1 301 ? -14.461 13.928 5.531 1.00 88.50 301 GLN A C 1
ATOM 2515 O O . GLN A 1 301 ? -13.707 14.683 4.919 1.00 88.50 301 GLN A O 1
ATOM 2520 N N . GLU A 1 302 ? -15.570 14.392 6.127 1.00 91.12 302 GLU A N 1
ATOM 2521 C CA . GLU A 1 302 ? -16.038 15.788 5.982 1.00 91.12 302 GLU A CA 1
ATOM 2522 C C . GLU A 1 302 ? -14.963 16.836 6.335 1.00 91.12 302 GLU A C 1
ATOM 2524 O O . GLU A 1 302 ? -14.808 17.828 5.624 1.00 91.12 302 GLU A O 1
ATOM 2529 N N . ASN A 1 303 ? -14.161 16.582 7.376 1.00 91.81 303 ASN A N 1
ATOM 2530 C CA . ASN A 1 303 ? -13.094 17.480 7.846 1.00 91.81 303 ASN A CA 1
ATOM 2531 C C . ASN A 1 303 ? -11.680 16.993 7.483 1.00 91.81 303 ASN A C 1
ATOM 2533 O O . ASN A 1 303 ? -10.702 17.355 8.139 1.00 91.81 303 ASN A O 1
ATOM 2537 N N . PHE A 1 304 ? -11.544 16.154 6.451 1.00 93.56 304 PHE A N 1
ATOM 2538 C CA . PHE A 1 304 ? -10.275 15.498 6.116 1.00 93.56 304 PHE A CA 1
ATOM 2539 C C . PHE A 1 304 ? -9.099 16.472 5.958 1.00 93.56 304 PHE A C 1
ATOM 2541 O O . PHE A 1 304 ? -8.004 16.201 6.453 1.00 93.56 304 PHE A O 1
ATOM 2548 N N . ILE A 1 305 ? -9.317 17.603 5.277 1.00 94.88 305 ILE A N 1
ATOM 2549 C CA . ILE A 1 305 ? -8.266 18.592 4.999 1.00 94.88 305 ILE A CA 1
ATOM 2550 C C . ILE A 1 305 ? -7.749 19.245 6.281 1.00 94.88 305 ILE A C 1
ATOM 2552 O O . ILE A 1 305 ? -6.541 19.437 6.425 1.00 94.88 305 ILE A O 1
ATOM 2556 N N . ASP A 1 306 ? -8.639 19.565 7.213 1.00 95.12 306 ASP A N 1
ATOM 2557 C CA . ASP A 1 306 ? -8.241 20.174 8.477 1.00 95.12 306 ASP A CA 1
ATOM 2558 C C . ASP A 1 306 ? -7.480 19.158 9.334 1.00 95.12 306 ASP A C 1
ATOM 2560 O O . ASP A 1 306 ? -6.391 19.449 9.823 1.00 95.12 306 ASP A O 1
ATOM 2564 N N . GLU A 1 307 ? -7.962 17.918 9.401 1.00 94.38 307 GLU A N 1
ATOM 2565 C CA . GLU A 1 307 ? -7.323 16.865 10.193 1.00 94.38 307 GLU A CA 1
ATOM 2566 C C . GLU A 1 307 ? -5.953 16.445 9.665 1.00 94.38 307 GLU A C 1
ATOM 2568 O O . GLU A 1 307 ? -5.035 16.181 10.444 1.00 94.38 307 GLU A O 1
ATOM 2573 N N . ILE A 1 308 ? -5.776 16.365 8.343 1.00 94.56 308 ILE A N 1
ATOM 2574 C CA . ILE A 1 308 ? -4.479 15.982 7.788 1.00 94.56 308 ILE A CA 1
ATOM 2575 C C . ILE A 1 308 ? -3.436 17.094 7.959 1.00 94.56 308 ILE A C 1
ATOM 2577 O O . ILE A 1 308 ? -2.259 16.781 8.147 1.00 94.56 308 ILE A O 1
ATOM 2581 N N . ARG A 1 309 ? -3.839 18.372 7.982 1.00 94.75 309 ARG A N 1
ATOM 2582 C CA . ARG A 1 309 ? -2.939 19.504 8.279 1.00 94.75 309 ARG A CA 1
ATOM 2583 C C . ARG A 1 309 ? -2.396 19.484 9.703 1.00 94.75 309 ARG A C 1
ATOM 2585 O O . ARG A 1 309 ? -1.342 20.058 9.957 1.00 94.75 309 ARG A O 1
ATOM 2592 N N . GLU A 1 310 ? -3.073 18.800 10.620 1.00 94.69 310 GLU A N 1
ATOM 2593 C CA . GLU A 1 310 ? -2.584 18.592 11.985 1.00 94.69 310 GLU A CA 1
ATOM 2594 C C . GLU A 1 310 ? -1.553 17.458 12.093 1.00 94.69 310 GLU A C 1
ATOM 2596 O O . GLU A 1 310 ? -0.958 17.257 13.156 1.00 94.69 310 GLU A O 1
ATOM 2601 N N . THR A 1 311 ? -1.331 16.703 11.014 1.00 95.38 311 THR A N 1
ATOM 2602 C CA . THR A 1 311 ? -0.330 15.632 10.944 1.00 95.38 311 THR A CA 1
ATOM 2603 C C . THR A 1 311 ? 1.011 16.142 10.410 1.00 95.38 311 THR A C 1
ATOM 2605 O O . THR A 1 311 ? 1.157 17.295 10.025 1.00 95.38 311 THR A O 1
ATOM 2608 N N . ASN A 1 312 ? 2.014 15.264 10.346 1.00 94.56 312 ASN A N 1
ATOM 2609 C CA . ASN A 1 312 ? 3.309 15.574 9.740 1.00 94.56 312 ASN A CA 1
ATOM 2610 C C . ASN A 1 312 ? 3.397 15.126 8.267 1.00 94.56 312 ASN A C 1
ATOM 2612 O O . ASN A 1 312 ? 4.497 14.881 7.753 1.00 94.56 312 ASN A O 1
ATOM 2616 N N . TYR A 1 313 ? 2.257 14.971 7.592 1.00 92.56 313 TYR A N 1
ATOM 2617 C CA . TYR A 1 313 ? 2.212 14.785 6.145 1.00 92.56 313 TYR A CA 1
ATOM 2618 C C . TYR A 1 313 ? 2.267 16.135 5.416 1.00 92.56 313 TYR A C 1
ATOM 2620 O O . TYR A 1 313 ? 1.825 17.151 5.936 1.00 92.56 313 TYR A O 1
ATOM 2628 N N . ASN A 1 314 ? 2.822 16.146 4.206 1.00 90.38 314 ASN A N 1
ATOM 2629 C CA . ASN A 1 314 ? 2.899 17.318 3.320 1.00 90.38 314 ASN A CA 1
ATOM 2630 C C . ASN A 1 314 ? 1.902 17.247 2.148 1.00 90.38 314 ASN A C 1
ATOM 2632 O O . ASN A 1 314 ? 1.918 18.103 1.269 1.00 90.38 314 ASN A O 1
ATOM 2636 N N . GLY A 1 315 ? 1.104 16.184 2.103 1.00 91.12 315 GLY A N 1
ATOM 2637 C CA . GLY A 1 315 ? 0.281 15.833 0.965 1.00 91.12 315 GLY A CA 1
ATOM 2638 C C . GLY A 1 315 ? -0.564 14.600 1.246 1.00 91.12 315 GLY A C 1
ATOM 2639 O O . GLY A 1 315 ? -0.394 13.898 2.249 1.00 91.12 315 GLY A O 1
ATOM 2640 N N . TYR A 1 316 ? -1.480 14.326 0.333 1.00 91.94 316 TYR A N 1
ATOM 2641 C CA . TYR A 1 316 ? -2.361 13.171 0.355 1.00 91.94 316 TYR A CA 1
ATOM 2642 C C . TYR A 1 316 ? -2.611 12.651 -1.047 1.00 91.94 316 TYR A C 1
ATOM 2644 O O . TYR A 1 316 ? -2.169 13.216 -2.044 1.00 91.94 316 TYR A O 1
ATOM 2652 N N . ILE A 1 317 ? -3.289 11.514 -1.097 1.00 89.94 317 ILE A N 1
ATOM 2653 C CA . ILE A 1 317 ? -3.597 10.823 -2.331 1.00 89.94 317 ILE A CA 1
ATOM 2654 C C . ILE A 1 317 ? -5.099 10.672 -2.424 1.00 89.94 317 ILE A C 1
ATOM 2656 O O . ILE A 1 317 ? -5.754 10.292 -1.453 1.00 89.94 317 ILE A O 1
ATOM 2660 N N . GLU A 1 318 ? -5.617 10.996 -3.595 1.00 88.06 318 GLU A N 1
ATOM 2661 C CA . GLU A 1 318 ? -7.031 10.972 -3.913 1.00 88.06 318 GLU A CA 1
ATOM 2662 C C . GLU A 1 318 ? -7.269 9.941 -5.016 1.00 88.06 318 GLU A C 1
ATOM 2664 O O . GLU A 1 318 ? -6.436 9.740 -5.905 1.00 88.06 318 GLU A O 1
ATOM 2669 N N . HIS A 1 319 ? -8.387 9.231 -4.914 1.00 79.81 319 HIS A N 1
ATOM 2670 C CA . HIS A 1 319 ? -8.767 8.195 -5.859 1.00 79.81 319 HIS A CA 1
ATOM 2671 C C . HIS A 1 319 ? -10.078 8.599 -6.515 1.00 79.81 319 HIS A C 1
ATOM 2673 O O . HIS A 1 319 ? -11.130 8.515 -5.889 1.00 79.81 319 HIS A O 1
ATOM 2679 N N . ASN A 1 320 ? -9.995 8.988 -7.783 1.00 74.56 320 ASN A N 1
ATOM 2680 C CA . ASN A 1 320 ? -11.122 9.472 -8.571 1.00 74.56 320 ASN A CA 1
ATOM 2681 C C . ASN A 1 320 ? -11.353 8.542 -9.768 1.00 74.56 320 ASN A C 1
ATOM 2683 O O . ASN A 1 320 ? -10.516 7.691 -10.081 1.00 74.56 320 ASN A O 1
ATOM 2687 N N . ASP A 1 321 ? -12.451 8.740 -10.498 1.00 65.25 321 ASP A N 1
ATOM 2688 C CA . ASP A 1 321 ? -12.768 7.959 -11.708 1.00 65.25 321 ASP A CA 1
ATOM 2689 C C . ASP A 1 321 ? -11.642 8.002 -12.765 1.00 65.25 321 ASP A C 1
ATOM 2691 O O . ASP A 1 321 ? -11.498 7.086 -13.576 1.00 65.25 321 ASP A O 1
ATOM 2695 N N . GLY A 1 322 ? -10.801 9.045 -12.731 1.00 59.12 322 GLY A N 1
ATOM 2696 C CA . GLY A 1 322 ? -9.624 9.215 -13.589 1.00 59.12 322 GLY A CA 1
ATOM 2697 C C . GLY A 1 322 ? -8.340 8.517 -13.113 1.00 59.12 322 GLY A C 1
ATOM 2698 O O . GLY A 1 322 ? -7.343 8.543 -13.834 1.00 59.12 322 GLY A O 1
ATOM 2699 N N . GLY A 1 323 ? -8.330 7.896 -11.929 1.00 74.94 323 GLY A N 1
ATOM 2700 C CA . GLY A 1 323 ? -7.166 7.216 -11.359 1.00 74.94 323 GLY A CA 1
ATOM 2701 C C . GLY A 1 323 ? -6.742 7.760 -9.994 1.00 74.94 323 GLY A C 1
ATOM 2702 O O . GLY A 1 323 ? -7.569 8.183 -9.194 1.00 74.94 323 GLY A O 1
ATOM 2703 N N . ILE A 1 324 ? -5.441 7.687 -9.708 1.00 83.88 324 ILE A N 1
ATOM 2704 C CA . ILE A 1 324 ? -4.855 8.160 -8.449 1.00 83.88 324 ILE A CA 1
ATOM 2705 C C . ILE A 1 324 ? -4.106 9.464 -8.708 1.00 83.88 324 ILE A C 1
ATOM 2707 O O . ILE A 1 324 ? -3.236 9.476 -9.579 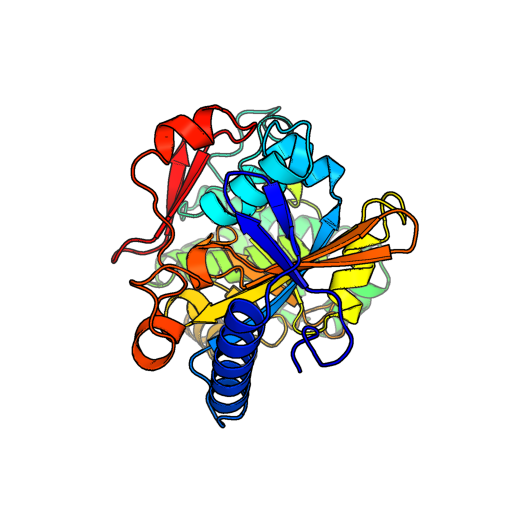1.00 83.88 324 ILE A O 1
ATOM 2711 N N . THR A 1 325 ? -4.386 10.501 -7.923 1.00 88.81 325 THR A N 1
ATOM 2712 C CA . THR A 1 325 ? -3.671 11.786 -7.941 1.00 88.81 325 THR A CA 1
ATOM 2713 C C . THR A 1 325 ? -3.007 12.055 -6.599 1.00 88.81 325 THR A C 1
ATOM 2715 O O . THR A 1 325 ? -3.467 11.594 -5.552 1.00 88.81 325 THR A O 1
ATOM 2718 N N . GLN A 1 326 ? -1.895 12.784 -6.622 1.00 91.12 326 GLN A N 1
ATOM 2719 C CA . GLN A 1 326 ? -1.277 13.312 -5.408 1.00 91.12 326 GLN A CA 1
ATOM 2720 C C . GLN A 1 326 ? -1.644 14.788 -5.270 1.00 91.12 326 GLN A C 1
ATOM 2722 O O . GLN A 1 326 ? -1.534 15.542 -6.233 1.00 91.12 326 GLN A O 1
ATOM 2727 N N . ASN A 1 327 ? -2.020 15.198 -4.064 1.00 90.81 327 ASN A N 1
ATOM 2728 C CA . ASN A 1 327 ? -2.313 16.575 -3.690 1.00 90.81 327 ASN A CA 1
ATOM 2729 C C . ASN A 1 327 ? -1.335 17.013 -2.595 1.00 90.81 327 ASN A C 1
ATOM 2731 O O . ASN A 1 327 ? -1.041 16.233 -1.690 1.00 90.81 327 ASN A O 1
ATOM 2735 N N . ASP A 1 328 ? -0.844 18.245 -2.670 1.00 89.19 328 ASP A N 1
ATOM 2736 C CA . ASP A 1 328 ? 0.020 18.834 -1.639 1.00 89.19 328 ASP A CA 1
ATOM 2737 C C . ASP A 1 328 ? -0.838 19.650 -0.644 1.00 89.19 328 ASP A C 1
ATOM 2739 O O . ASP A 1 328 ? -1.952 20.057 -0.992 1.00 89.19 328 ASP A O 1
ATOM 2743 N N . LEU A 1 329 ? -0.369 19.830 0.600 1.00 87.19 329 LEU A N 1
ATOM 2744 C CA . LEU A 1 329 ? -1.131 20.453 1.705 1.00 87.19 329 LEU A CA 1
ATOM 2745 C C . LEU A 1 329 ? -0.888 21.944 1.936 1.00 87.19 329 LEU A C 1
ATOM 2747 O O . LEU A 1 329 ? 0.266 22.393 1.750 1.00 87.19 329 LEU A O 1
#

Sequence (329 aa):
MLEIGKDKQLYTIKNEKIIKLDENDLDKIKEILKKFEIELSQENPALKFLYRGENLEKIKSKLNSSGLDETFYKVFKLGEKPNSLFISSNKNNSNELYRVDCVNDDMFRDIFNKI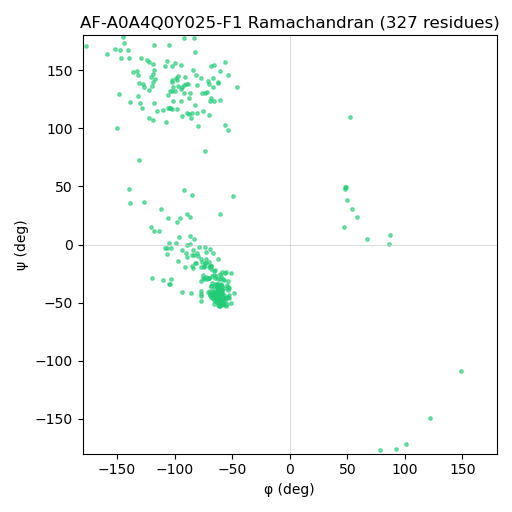NKILINESTPKLKKFIENNKEFDEYFKDLDNIEDFIEKINLSNAKLLLKDYYMAFLHTEGNIIHDKSYFLSTSEKFDIAKKFSLNSNPDNQIVFGYFISKPFLLYGIFHKNKGYLTKLIKKCNLVSYSALHKKEEEFSIRGGFLPHYILYVKLKEKRKEKYIINPFIFVDEYNVDTNLNEGFPVDQENFIDEIRETNYNGYIEHNDGGITQNDL

Mean predicted aligned error: 6.22 Å

Solvent-accessible surface area (backbone atoms only — not comparable to full-atom values): 18095 Å² total; per-residue (Å²): 138,67,90,83,53,95,93,63,65,46,26,27,55,57,95,77,33,75,39,71,58,51,74,68,55,50,52,54,48,53,54,49,52,51,52,51,53,56,49,60,67,44,97,76,43,67,48,46,66,36,17,32,27,36,42,44,68,59,51,22,56,44,52,58,37,91,48,71,38,59,35,50,50,47,37,49,57,63,28,52,71,21,45,48,33,29,56,85,59,58,85,60,102,65,58,71,58,48,37,78,57,56,78,53,68,68,42,52,53,51,52,47,54,52,50,20,53,55,67,70,60,74,77,49,76,65,58,54,56,36,41,76,74,22,53,69,38,47,59,50,44,63,41,74,83,44,53,63,59,53,47,50,39,44,69,75,40,98,51,43,66,62,54,48,50,56,56,48,48,48,40,47,71,77,57,58,77,38,51,54,48,27,36,48,33,75,26,9,68,41,59,76,54,14,47,54,59,9,54,83,49,56,82,48,38,23,29,31,40,38,30,44,42,23,64,72,61,53,77,53,42,53,43,59,74,46,80,52,70,58,49,50,50,35,51,74,47,76,41,77,62,78,72,60,78,63,68,85,56,47,39,36,33,29,58,60,31,43,59,23,37,30,46,54,30,38,38,38,31,46,84,92,41,74,40,39,35,36,40,48,43,63,73,44,88,86,52,46,67,93,78,31,66,62,77,34,41,72,57,79,56,92,59,45,73,66,58,48,67,62,25,36,44,48,40,51,65,48,83,52,100,91,43,62,44,66,46,77,111

Foldseek 3Di:
DDPPDPPAFAWAADPLDTDTDDPVRVVLVVVLVVLVVVQVPDPDRQKAKWKAKDFQVVLCQQLVHDDPSSSVVCCLQQNDFALLQFQVLPPDPPLVLLFLPDQDLVNLLVLLVLLLVLLVVPDDPLVVVQCVQFVVSSVQSVDNVCSVVSSVLLVPDPPSSLVSQQSLVCCVPVPVVCRNSHQWDKIASDPVLNQVNQPPPDPQRMKMWIWMAGPPQLVQKDWLPPPDDSVVVCVVSVHGDGRDSPVVSRIIIGGFGDDSLTTQWMWHHHPNDTYTYGNPLSVDPPDDSVPCVNVGRPRDCPCVVVSSVSGSTQWGWDQDPVGIGIGGD

Organism: NCBI:txid877500

Secondary structure (DSSP, 8-state):
--S--TT--EEEEETTEEEE--HHHHHHHHHHHHHHHHHHTSSS-SEEEEEEEEEHHHHHHHHT-SSHHHHHHHHHHH-BPPGGGBGGG-SSS--STT-TT---HHHHHHHHHHHHHHHHS---HHHHHHHHH-HHHHHHHH-GGGHHHHHHHHHT-TTHHHHHHHHHHHHHHHT-TTTTT--EEEEES-HHHHHHHHTTS-TTSEEEEEEEEETTGGGGEEETT-TTHHHHHHHHTT------S-TTT-EEEEET-B-GGGEEEEEEEETTEEEEEE-GGGSSTT--HHHHTTT------TTHHHHHHTTTBSEEEEEETTEEEEEE-

Radius of gyration: 20.49 Å; Cα contacts (8 Å, |Δi|>4): 527; chains: 1; bounding box: 53×40×54 Å

pLDDT: mean 86.3, std 10.63, range [44.5, 98.31]

Nearest PDB structures (foldseek):
  2a5g-assembly1_B  TM=6.540E-01  e=6.186E-02  Vibrio cholerae
  1s5b-assembly1_A  TM=6.212E-01  e=3.979E-02  Vibrio cholerae